Protein AF-A0AA88UFZ6-F1 (afdb_monomer_lite)

Sequence (230 aa):
MESGIYMSSFAAAIFIGALVTVGLLVITLIIALTVMLQSCQSKSAGVVEMQKFGDDYNFCKIYAMHAELNSLSADSVPAFCNDVAVRYIEKGLYMKDLNITVSMAEHYFGNVKPLDDGLDVVLMDVDDFSSDSCDNIALLLRLDSEMQLSTREYLSRRRIAIQEEGFRIASVIGSQMEALTGPSLGKRIFKLPNPIYYDVEYHNESTEYHNESTYILQKNTESKEYHHDI

Foldseek 3Di:
DDDDDDDDPVRVVVVVVVVVVVVVVVVVVVVVVVVVVVVVCVVCVVVVVVVVLVVLLVVQVVQLVVCQVVVHALVSGDQVCLVNLVCCVVVCVQVVQQVVLVVVVVVVVVPDDDDPPQQEKEKEWPLPDDPPPPPDKDKDFDDPVCVVDDLLVVLQVVLVVSVVVVHQHQAYEYQGVSNCDDPRHHDYYGHRHDSVSHVNPPPDDDDDDRGGMMIIDTDPPDPPDDDDDD

Organism: NCBI:txid112253

Radius of gyration: 33.84 Å; chains: 1; bounding box: 85×69×90 Å

pLDDT: mean 74.66, std 19.85, range [24.11, 96.69]

Secondary structure (DSSP, 8-state):
--------HHHHHHHHHHHHHHHHHHHHHHHHHHHHHHHHHHHHHHHHHHHHHHHHHHHHHHHHHHHHHTT--GGGS-TTHHHHHHHHHHTTHHHHHHHHHHHHHHHHHHHPPPPTTS-EEEEEE-TTS-GGG-TT-EEEEPPGGGTTS-HHHHHHHHHHHHHHTT-EEEEEEESSTTTTSSS--BSEEEE----TTS----SSS-------EEEEEE------------

InterPro domains:
  IPR005519 Acid phosphatase, class B-like [PF03767] (139-199)
  IPR023214 HAD superfamily [G3DSA:3.40.50.1000] (55-136)
  IPR023214 HAD superfamily [G3DSA:3.40.50.1000] (137-209)

Structure (mmCIF, N/CA/C/O backbone):
data_AF-A0AA88UFZ6-F1
#
_entry.id   AF-A0AA88UFZ6-F1
#
loop_
_atom_site.group_PDB
_atom_site.id
_atom_site.type_symbol
_atom_site.label_atom_id
_atom_site.label_alt_id
_atom_site.label_comp_id
_atom_site.label_asym_id
_atom_site.label_entity_id
_atom_site.label_seq_id
_atom_site.pdbx_PDB_ins_code
_atom_site.Cartn_x
_atom_site.Cartn_y
_atom_site.Cartn_z
_atom_site.occupancy
_atom_site.B_iso_or_equiv
_atom_site.auth_seq_id
_atom_site.auth_comp_id
_atom_site.auth_asym_id
_atom_site.auth_atom_id
_atom_site.pdbx_PDB_model_num
ATOM 1 N N . MET A 1 1 ? 57.668 29.394 -62.426 1.00 42.81 1 MET A N 1
ATOM 2 C CA . MET A 1 1 ? 58.227 28.030 -62.352 1.00 42.81 1 MET A CA 1
ATOM 3 C C . MET A 1 1 ? 57.262 27.222 -61.509 1.00 42.81 1 MET A C 1
ATOM 5 O O . MET A 1 1 ? 57.244 27.405 -60.302 1.00 42.81 1 MET A O 1
ATOM 9 N N . GLU A 1 2 ? 56.384 26.445 -62.137 1.00 54.97 2 GLU A N 1
ATOM 10 C CA . GLU A 1 2 ? 55.528 25.499 -61.416 1.00 54.97 2 GLU A CA 1
ATOM 11 C C . GLU A 1 2 ? 56.298 24.188 -61.273 1.00 54.97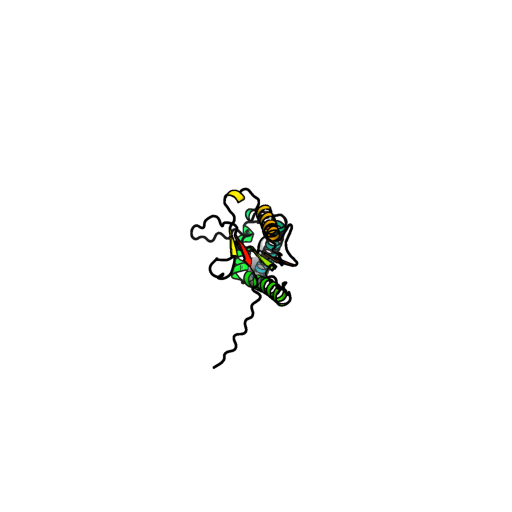 2 GLU A C 1
ATOM 13 O O . GLU A 1 2 ? 56.678 23.558 -62.261 1.00 54.97 2 GLU A O 1
ATOM 18 N N . SER A 1 3 ? 56.595 23.815 -60.033 1.00 58.59 3 SER A N 1
ATOM 19 C CA . SER A 1 3 ? 57.297 22.581 -59.697 1.00 58.59 3 SER A CA 1
ATOM 20 C C . SER A 1 3 ? 56.316 21.409 -59.777 1.00 58.59 3 SER A C 1
ATOM 22 O O . SER A 1 3 ? 55.650 21.083 -58.799 1.00 58.59 3 SER A O 1
ATOM 24 N N . GLY A 1 4 ? 56.188 20.797 -60.955 1.00 66.00 4 GLY A N 1
ATOM 25 C CA . GLY A 1 4 ? 55.403 19.576 -61.139 1.00 66.00 4 GLY A CA 1
ATOM 26 C C . GLY A 1 4 ? 56.175 18.339 -60.674 1.00 66.00 4 GLY A C 1
ATOM 27 O O . GLY A 1 4 ? 57.306 18.114 -61.105 1.00 66.00 4 GLY A O 1
ATOM 28 N N . ILE A 1 5 ? 55.571 17.523 -59.809 1.00 70.12 5 ILE A N 1
ATOM 29 C CA . ILE A 1 5 ? 56.113 16.211 -59.433 1.00 70.12 5 ILE A CA 1
ATOM 30 C C . ILE A 1 5 ? 55.742 15.223 -60.543 1.00 70.12 5 ILE A C 1
ATOM 32 O O . ILE A 1 5 ? 54.586 14.826 -60.671 1.00 70.12 5 ILE A O 1
ATOM 36 N N . TYR A 1 6 ? 56.719 14.822 -61.354 1.00 71.00 6 TYR A N 1
ATOM 37 C CA . TYR A 1 6 ? 56.534 13.789 -62.372 1.00 71.00 6 TYR A CA 1
ATOM 38 C C . TYR A 1 6 ? 56.741 12.413 -61.742 1.00 71.00 6 TYR A C 1
ATOM 40 O O . TYR A 1 6 ? 57.858 12.038 -61.389 1.00 71.00 6 TYR A O 1
ATOM 48 N N . MET A 1 7 ? 55.655 11.657 -61.590 1.00 76.94 7 MET A N 1
ATOM 49 C CA . MET A 1 7 ? 55.688 10.289 -61.081 1.00 76.94 7 MET A CA 1
ATOM 50 C C . MET A 1 7 ? 55.536 9.300 -62.240 1.00 76.94 7 MET A C 1
ATOM 52 O O . MET A 1 7 ? 54.690 9.479 -63.113 1.00 76.94 7 MET A O 1
ATOM 56 N N . SER A 1 8 ? 56.362 8.250 -62.261 1.00 84.38 8 SER A N 1
ATOM 57 C CA . SER A 1 8 ? 56.243 7.184 -63.262 1.00 84.38 8 SER A CA 1
ATOM 58 C C . SER A 1 8 ? 54.885 6.488 -63.143 1.00 84.38 8 SER A C 1
ATOM 60 O O . SER A 1 8 ? 54.401 6.247 -62.034 1.00 84.38 8 SER A O 1
ATOM 62 N N . SER A 1 9 ? 54.300 6.105 -64.281 1.00 86.56 9 SER A N 1
ATOM 63 C CA . SER A 1 9 ? 53.016 5.389 -64.347 1.00 86.56 9 SER A CA 1
ATOM 64 C C . SER A 1 9 ? 52.985 4.144 -63.454 1.00 86.56 9 SER A C 1
ATOM 66 O O . SER A 1 9 ? 51.938 3.802 -62.909 1.00 86.56 9 SER A O 1
ATOM 68 N N . PHE A 1 10 ? 54.129 3.479 -63.274 1.00 86.06 10 PHE A N 1
ATOM 69 C CA . PHE A 1 10 ? 54.248 2.307 -62.409 1.00 86.06 10 PHE A CA 1
ATOM 70 C C . PHE A 1 10 ? 54.130 2.663 -60.917 1.00 86.06 10 PHE A C 1
ATOM 72 O O . PHE A 1 10 ? 53.420 1.994 -60.170 1.00 86.06 10 PHE A O 1
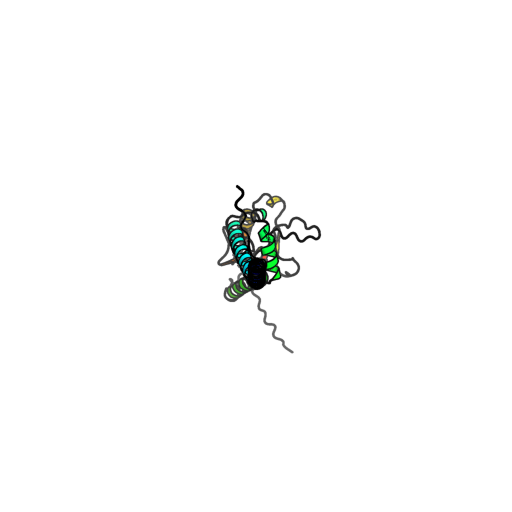ATOM 79 N N . ALA A 1 11 ? 54.765 3.757 -60.487 1.00 86.56 11 ALA A N 1
ATOM 80 C CA . ALA A 1 11 ? 54.700 4.227 -59.103 1.00 86.56 11 ALA A CA 1
ATOM 81 C C . ALA A 1 11 ? 53.293 4.733 -58.737 1.00 86.56 11 ALA A C 1
ATOM 83 O O . ALA A 1 11 ? 52.803 4.456 -57.642 1.00 86.56 11 ALA A O 1
ATOM 84 N N . ALA A 1 12 ? 52.608 5.396 -59.675 1.00 87.94 12 ALA A N 1
ATOM 85 C CA . ALA A 1 12 ? 51.216 5.807 -59.497 1.00 87.94 12 ALA A CA 1
ATOM 86 C C . ALA A 1 12 ? 50.274 4.602 -59.306 1.00 87.94 12 ALA A C 1
ATOM 88 O O . ALA A 1 12 ? 49.422 4.626 -58.418 1.00 87.94 12 ALA A O 1
ATOM 89 N N . ALA A 1 13 ? 50.460 3.524 -60.077 1.00 88.75 13 ALA A N 1
ATOM 90 C CA . ALA A 1 13 ? 49.654 2.309 -59.951 1.00 88.75 13 ALA A CA 1
ATOM 91 C C . ALA A 1 13 ? 49.832 1.619 -58.587 1.00 88.75 13 ALA A C 1
ATOM 93 O O . ALA A 1 13 ? 48.847 1.198 -57.980 1.00 88.75 13 ALA A O 1
ATOM 94 N N . ILE A 1 14 ? 51.067 1.554 -58.071 1.00 91.88 14 ILE A N 1
ATOM 95 C CA . ILE A 1 14 ? 51.352 0.992 -56.739 1.00 91.88 14 ILE A CA 1
ATOM 96 C C . ILE A 1 14 ? 50.672 1.817 -55.646 1.00 91.88 14 ILE A C 1
ATOM 98 O O . ILE A 1 14 ? 50.055 1.252 -54.746 1.00 91.88 14 ILE A O 1
ATOM 102 N N . PHE A 1 15 ? 50.755 3.146 -55.732 1.00 92.12 15 PHE A N 1
ATOM 103 C CA . PHE A 1 15 ? 50.157 4.030 -54.735 1.00 92.12 15 PHE A CA 1
ATOM 104 C C . PHE A 1 15 ? 48.628 3.903 -54.699 1.00 92.12 15 PHE A C 1
ATOM 106 O O . PHE A 1 15 ? 48.044 3.755 -53.627 1.00 92.12 15 PHE A O 1
ATOM 113 N N . ILE A 1 16 ? 47.979 3.878 -55.868 1.00 92.62 16 ILE A N 1
ATOM 114 C CA . ILE A 1 16 ? 46.526 3.679 -55.971 1.00 92.62 16 ILE A CA 1
ATOM 115 C C . ILE A 1 16 ? 46.134 2.293 -55.446 1.00 92.62 16 ILE A C 1
ATOM 117 O O . ILE A 1 16 ? 45.194 2.185 -54.661 1.00 92.62 16 ILE A O 1
ATOM 121 N N . GLY A 1 17 ? 46.875 1.244 -55.817 1.00 93.25 17 GLY A N 1
ATOM 122 C CA . GLY A 1 17 ? 46.641 -0.110 -55.313 1.00 93.25 17 GLY A CA 1
ATOM 123 C C . GLY A 1 17 ? 46.735 -0.183 -53.788 1.00 93.25 17 GLY A C 1
ATOM 124 O O . GLY A 1 17 ? 45.834 -0.711 -53.136 1.00 93.25 17 GLY A O 1
ATOM 125 N N . ALA A 1 18 ? 47.769 0.428 -53.205 1.00 94.50 18 ALA A N 1
ATOM 126 C CA . ALA A 1 18 ? 47.938 0.504 -51.758 1.00 94.50 18 ALA A CA 1
ATOM 127 C C . ALA A 1 18 ? 46.760 1.229 -51.085 1.00 94.50 18 ALA A C 1
ATOM 129 O O . ALA A 1 18 ? 46.175 0.693 -50.144 1.00 94.50 18 ALA A O 1
ATOM 130 N N . LEU A 1 19 ? 46.339 2.388 -51.602 1.00 94.50 19 LEU A N 1
ATOM 131 C CA . LEU A 1 19 ? 45.194 3.128 -51.058 1.00 94.50 19 LEU A CA 1
ATOM 132 C C . LEU A 1 19 ? 43.887 2.331 -51.121 1.00 94.50 19 LEU A C 1
ATOM 134 O O . LEU A 1 19 ? 43.133 2.332 -50.150 1.00 94.50 19 LEU A O 1
ATOM 138 N N . VAL A 1 20 ? 43.633 1.619 -52.223 1.00 96.44 20 VAL A N 1
ATOM 139 C CA . VAL A 1 20 ? 42.441 0.768 -52.358 1.00 96.44 20 VAL A CA 1
ATOM 140 C C . VAL A 1 20 ? 42.475 -0.367 -51.338 1.00 96.44 20 VAL A C 1
ATOM 142 O O . VAL A 1 20 ? 41.477 -0.605 -50.664 1.00 96.44 20 VAL A O 1
ATOM 145 N N . THR A 1 21 ? 43.618 -1.037 -51.163 1.00 95.25 21 THR A N 1
ATOM 146 C CA . THR A 1 21 ? 43.734 -2.131 -50.181 1.00 95.25 21 THR A CA 1
ATOM 147 C C . THR A 1 21 ? 43.559 -1.651 -48.742 1.00 95.25 21 THR A C 1
ATOM 149 O O . THR A 1 21 ? 42.823 -2.277 -47.980 1.00 95.25 21 THR A O 1
ATOM 152 N N . VAL A 1 22 ? 44.156 -0.512 -48.375 1.00 96.69 22 VAL A N 1
ATOM 153 C CA . VAL A 1 22 ? 43.969 0.103 -47.053 1.00 96.69 22 VAL A CA 1
ATOM 154 C C . VAL A 1 22 ? 42.516 0.533 -46.865 1.00 96.69 22 VAL A C 1
ATOM 156 O O . VAL A 1 22 ? 41.938 0.275 -45.812 1.00 96.69 22 VAL A O 1
ATOM 159 N N . GLY A 1 23 ? 41.895 1.120 -47.891 1.00 96.25 23 GLY A N 1
ATOM 160 C CA . GLY A 1 23 ? 40.483 1.496 -47.868 1.00 96.25 23 GLY A CA 1
ATOM 161 C C . GLY A 1 23 ? 39.567 0.297 -47.626 1.00 96.25 23 GLY A C 1
ATOM 162 O O . GLY A 1 23 ? 38.718 0.345 -46.739 1.00 96.25 23 GLY A O 1
ATOM 163 N N . LEU A 1 24 ? 39.783 -0.808 -48.345 1.00 96.06 24 LEU A N 1
ATOM 164 C CA . LEU A 1 24 ? 39.031 -2.050 -48.146 1.00 96.06 24 LEU A CA 1
ATOM 165 C C . LEU A 1 24 ? 39.231 -2.616 -46.733 1.00 96.06 24 LEU A C 1
ATOM 167 O O . LEU A 1 24 ? 38.254 -2.997 -46.090 1.00 96.06 24 LEU A O 1
ATOM 171 N N . LEU A 1 25 ? 40.463 -2.609 -46.215 1.00 96.62 25 LEU A N 1
ATOM 172 C CA . LEU A 1 25 ? 40.751 -3.049 -44.847 1.00 96.62 25 LEU A CA 1
ATOM 173 C C . LEU A 1 25 ? 40.018 -2.195 -43.805 1.00 96.62 25 LEU A C 1
ATOM 175 O O . LEU A 1 25 ? 39.356 -2.743 -42.926 1.00 96.62 25 LEU A O 1
ATOM 179 N N . VAL A 1 26 ? 40.060 -0.868 -43.926 1.00 96.12 26 VAL A N 1
ATOM 180 C CA . VAL A 1 26 ? 39.369 0.033 -42.990 1.00 96.12 26 VAL A CA 1
ATOM 181 C C . VAL A 1 26 ? 37.852 -0.150 -43.067 1.00 96.12 26 VAL A C 1
ATOM 183 O O . VAL A 1 26 ? 37.205 -0.248 -42.028 1.00 96.12 26 VAL A O 1
ATOM 186 N N . ILE A 1 27 ? 37.279 -0.274 -44.268 1.00 96.25 27 ILE A N 1
ATOM 187 C CA . ILE A 1 27 ? 35.836 -0.508 -44.439 1.00 96.25 27 ILE A CA 1
ATOM 188 C C . ILE A 1 27 ? 35.423 -1.832 -43.788 1.00 96.25 27 ILE A C 1
ATOM 190 O O . ILE A 1 27 ? 34.448 -1.861 -43.040 1.00 96.25 27 ILE A O 1
ATOM 194 N N . THR A 1 28 ? 36.173 -2.916 -44.010 1.00 95.50 28 THR A N 1
ATOM 195 C CA . THR A 1 28 ? 35.862 -4.219 -43.390 1.00 95.50 28 THR A CA 1
ATOM 196 C C . THR A 1 28 ? 35.940 -4.161 -41.865 1.00 95.50 28 THR A C 1
ATOM 198 O O . THR A 1 28 ? 35.081 -4.727 -41.189 1.00 95.50 28 THR A O 1
ATOM 201 N N . LEU A 1 29 ? 36.904 -3.417 -41.316 1.00 96.44 29 LEU A N 1
ATOM 202 C CA . LEU A 1 29 ? 37.046 -3.215 -39.877 1.00 96.44 29 LEU A CA 1
ATOM 203 C C . LEU A 1 29 ? 35.883 -2.396 -39.302 1.00 96.44 29 LEU A C 1
ATOM 205 O O . LEU A 1 29 ? 35.348 -2.757 -38.256 1.00 96.44 29 LEU A O 1
ATOM 209 N N . ILE A 1 30 ? 35.439 -1.347 -40.001 1.00 95.44 30 ILE A N 1
ATOM 210 C CA . ILE A 1 30 ? 34.264 -0.553 -39.607 1.00 95.44 30 ILE A CA 1
ATOM 211 C C . ILE A 1 30 ? 32.995 -1.416 -39.636 1.00 95.44 30 ILE A C 1
ATOM 213 O O . ILE A 1 30 ? 32.207 -1.378 -38.690 1.00 95.44 30 ILE A O 1
ATOM 217 N N . ILE A 1 31 ? 32.798 -2.237 -40.673 1.00 95.44 31 ILE A N 1
ATOM 218 C CA . ILE A 1 31 ? 31.640 -3.143 -40.758 1.00 95.44 31 ILE A CA 1
ATOM 219 C C . ILE A 1 31 ? 31.675 -4.165 -39.613 1.00 95.44 31 ILE A C 1
ATOM 221 O O . ILE A 1 31 ? 30.681 -4.345 -38.915 1.00 95.44 31 ILE A O 1
ATOM 225 N N . ALA A 1 32 ? 32.823 -4.794 -39.353 1.00 93.94 32 ALA A N 1
ATOM 226 C CA . ALA A 1 32 ? 32.953 -5.741 -38.247 1.00 93.94 32 ALA A CA 1
ATOM 227 C C . ALA A 1 32 ? 32.670 -5.079 -36.885 1.00 93.94 32 ALA A C 1
ATOM 229 O O . ALA A 1 32 ? 31.953 -5.644 -36.057 1.00 93.94 32 ALA A O 1
ATOM 230 N N . LEU A 1 33 ? 33.184 -3.863 -36.665 1.00 92.81 33 LEU A N 1
ATOM 231 C CA . LEU A 1 33 ? 32.976 -3.115 -35.427 1.00 92.81 33 LEU A CA 1
ATOM 232 C C . LEU A 1 33 ? 31.512 -2.700 -35.240 1.00 92.81 33 LEU A C 1
ATOM 234 O O . LEU A 1 33 ? 30.977 -2.841 -34.143 1.00 92.81 33 LEU A O 1
ATOM 238 N N . THR A 1 34 ? 30.848 -2.224 -36.295 1.00 91.12 34 THR A N 1
ATOM 239 C CA . THR A 1 34 ? 29.427 -1.834 -36.235 1.00 91.12 34 THR A CA 1
ATOM 240 C C . THR A 1 34 ? 28.526 -3.026 -35.923 1.00 91.12 34 THR A C 1
ATOM 242 O O . THR A 1 34 ? 27.664 -2.917 -35.055 1.00 91.12 34 THR A O 1
ATOM 245 N N . VAL A 1 35 ? 28.779 -4.191 -36.527 1.00 90.81 35 VAL A N 1
ATOM 246 C CA . VAL A 1 35 ? 28.033 -5.427 -36.231 1.00 90.81 35 VAL A CA 1
ATOM 247 C C . VAL A 1 35 ? 28.270 -5.899 -34.791 1.00 90.81 35 VAL A C 1
ATOM 249 O O . VAL A 1 35 ? 27.320 -6.271 -34.099 1.00 90.81 35 VAL A O 1
ATOM 252 N N . MET A 1 36 ? 29.516 -5.848 -34.304 1.00 88.94 36 MET A N 1
ATOM 253 C CA . MET A 1 36 ? 29.847 -6.172 -32.907 1.00 88.94 36 MET A CA 1
ATOM 254 C C . MET A 1 36 ? 29.141 -5.226 -31.925 1.00 88.94 36 MET A C 1
ATOM 256 O O . MET A 1 36 ? 28.547 -5.684 -30.948 1.00 88.94 36 MET A O 1
ATOM 260 N N . LEU A 1 37 ? 29.156 -3.917 -32.200 1.00 86.12 37 LEU A N 1
ATOM 261 C CA . LEU A 1 37 ? 28.491 -2.907 -31.373 1.00 86.12 37 LEU A CA 1
ATOM 262 C C . LEU A 1 37 ? 26.971 -3.089 -31.362 1.00 86.12 37 LEU A C 1
ATOM 264 O O . LEU A 1 37 ? 26.370 -3.068 -30.290 1.00 86.12 37 LEU A O 1
ATOM 268 N N . GLN A 1 38 ? 26.356 -3.342 -32.518 1.00 84.75 38 GLN A N 1
ATOM 269 C CA . GLN A 1 38 ? 24.916 -3.579 -32.622 1.00 84.75 38 GLN A CA 1
ATOM 270 C C . GLN A 1 38 ? 24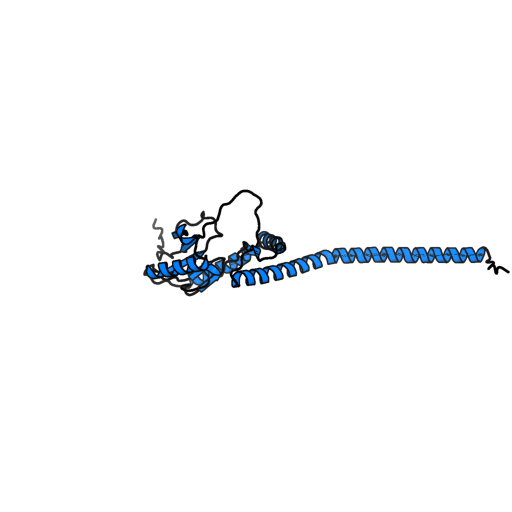.491 -4.851 -31.870 1.00 84.75 38 GLN A C 1
ATOM 272 O O . GLN A 1 38 ? 23.476 -4.855 -31.172 1.00 84.75 38 GLN A O 1
ATOM 277 N N . SER A 1 39 ? 25.296 -5.918 -31.942 1.00 82.12 39 SER A N 1
ATOM 278 C CA . SER A 1 39 ? 25.064 -7.155 -31.186 1.00 82.12 39 SER A CA 1
ATOM 279 C C . SER A 1 39 ? 25.145 -6.922 -29.673 1.00 82.12 39 SER A C 1
ATOM 281 O O . SER A 1 39 ? 24.249 -7.339 -28.937 1.00 82.12 39 SER A O 1
ATOM 283 N N . CYS A 1 40 ? 26.154 -6.181 -29.203 1.00 75.31 40 CYS A N 1
ATOM 284 C CA . CYS A 1 40 ? 26.267 -5.798 -27.794 1.00 75.31 40 CYS A CA 1
ATOM 285 C C . CYS A 1 40 ? 25.092 -4.927 -27.330 1.00 75.31 40 CYS A C 1
ATOM 287 O O . CYS A 1 40 ? 24.509 -5.217 -26.287 1.00 75.31 40 CYS A O 1
ATOM 289 N N . GLN A 1 41 ? 24.709 -3.917 -28.116 1.00 74.38 41 GLN A N 1
ATOM 290 C CA . GLN A 1 41 ? 23.595 -3.021 -27.795 1.00 74.38 41 GLN A CA 1
ATOM 291 C C . GLN A 1 41 ? 22.260 -3.774 -27.715 1.00 74.38 41 GLN A C 1
ATOM 293 O O . GLN A 1 41 ? 21.476 -3.538 -26.801 1.00 74.38 41 GLN A O 1
ATOM 298 N N . SER A 1 42 ? 22.014 -4.728 -28.621 1.00 73.38 42 SER A N 1
ATOM 299 C CA . SER A 1 42 ? 20.790 -5.544 -28.593 1.00 73.38 42 SER A CA 1
ATOM 300 C C . SER A 1 42 ? 20.695 -6.443 -27.353 1.00 73.38 42 SER A C 1
ATOM 302 O O . SER A 1 42 ? 19.610 -6.635 -26.811 1.00 73.38 42 SER A O 1
ATOM 304 N N . LYS A 1 43 ? 21.832 -6.957 -26.862 1.00 74.00 43 LYS A N 1
ATOM 305 C CA . LYS A 1 43 ? 21.884 -7.800 -25.658 1.00 74.00 43 LYS A CA 1
ATOM 306 C C . LYS A 1 43 ? 21.750 -6.995 -24.367 1.00 74.00 43 LYS A C 1
ATOM 308 O O . LYS A 1 43 ? 21.196 -7.507 -23.400 1.00 74.00 43 LYS A O 1
ATOM 313 N N . SER A 1 44 ? 22.254 -5.761 -24.336 1.00 70.12 44 SER A N 1
ATOM 314 C CA . SER A 1 44 ? 22.182 -4.904 -23.148 1.00 70.12 44 SER A CA 1
ATOM 315 C C . SER A 1 44 ? 20.886 -4.100 -23.049 1.00 70.12 44 SER A C 1
ATOM 317 O O . SER A 1 44 ? 20.522 -3.720 -21.938 1.00 70.12 44 SER A O 1
ATOM 319 N N . ALA A 1 45 ? 20.161 -3.885 -24.155 1.00 69.56 45 ALA A N 1
ATOM 320 C CA . ALA A 1 45 ? 18.904 -3.132 -24.166 1.00 69.56 45 ALA A CA 1
ATOM 321 C C . ALA A 1 45 ? 17.893 -3.653 -23.127 1.00 69.56 45 ALA A C 1
ATOM 323 O O . ALA A 1 45 ? 17.386 -2.873 -22.327 1.00 69.56 45 ALA A O 1
ATOM 324 N N . GLY A 1 46 ? 17.693 -4.974 -23.050 1.00 69.75 46 GLY A N 1
ATOM 325 C CA . GLY A 1 46 ? 16.781 -5.572 -22.068 1.00 69.75 46 GLY A CA 1
ATOM 326 C C . GLY A 1 46 ? 17.230 -5.398 -20.611 1.00 69.75 46 GLY A C 1
ATOM 327 O O . GLY A 1 46 ? 16.399 -5.227 -19.726 1.00 69.75 46 GLY A O 1
ATOM 328 N N . VAL A 1 47 ? 18.540 -5.386 -20.340 1.00 72.25 47 VAL A N 1
ATOM 329 C CA . VAL A 1 47 ? 19.074 -5.149 -18.984 1.00 72.25 47 VAL A CA 1
ATOM 330 C C . VAL A 1 47 ? 18.858 -3.694 -18.564 1.00 72.25 47 VAL A C 1
ATOM 332 O O . VAL A 1 47 ? 18.473 -3.436 -17.426 1.00 72.25 47 VAL A O 1
ATOM 335 N N . VAL A 1 48 ? 19.050 -2.749 -19.489 1.00 70.19 48 VAL A N 1
ATOM 336 C CA . VAL A 1 48 ? 18.830 -1.316 -19.244 1.00 70.19 48 VAL A CA 1
ATOM 337 C C . VAL A 1 48 ? 17.346 -1.015 -19.017 1.00 70.19 48 VAL A C 1
ATOM 339 O O . VAL A 1 48 ? 17.019 -0.250 -18.114 1.00 70.19 48 VAL A O 1
ATOM 342 N N . GLU A 1 49 ? 16.439 -1.643 -19.769 1.00 72.00 49 GLU A N 1
ATOM 343 C CA . GLU A 1 49 ? 14.992 -1.494 -19.553 1.00 72.00 49 GLU A CA 1
ATOM 344 C C . GLU A 1 49 ? 14.530 -2.080 -18.214 1.00 72.00 49 GLU A C 1
ATOM 346 O O . GLU A 1 49 ? 13.734 -1.454 -17.513 1.00 72.00 49 GLU A O 1
ATOM 351 N N . MET A 1 50 ? 15.056 -3.246 -17.820 1.00 66.81 50 MET A N 1
ATOM 352 C CA . MET A 1 50 ? 14.767 -3.839 -16.508 1.00 66.81 50 MET A CA 1
ATOM 353 C C . MET A 1 50 ? 15.277 -2.961 -15.364 1.00 66.81 50 MET A C 1
ATOM 355 O O . MET A 1 50 ? 14.583 -2.796 -14.362 1.00 66.81 50 MET A O 1
ATOM 359 N N . GLN A 1 51 ? 16.466 -2.372 -15.517 1.00 74.38 51 GLN A N 1
ATOM 360 C CA . GLN A 1 51 ? 17.016 -1.450 -14.528 1.00 74.38 51 GLN A CA 1
ATOM 361 C C . GLN A 1 51 ? 16.179 -0.172 -14.433 1.00 74.38 51 GLN A C 1
ATOM 363 O O . GLN A 1 51 ? 15.799 0.214 -13.333 1.00 74.38 51 GLN A O 1
ATOM 368 N N . LYS A 1 52 ? 15.804 0.415 -15.576 1.00 78.88 52 LYS A N 1
ATOM 369 C CA . LYS A 1 52 ? 14.922 1.584 -15.623 1.00 78.88 52 LYS A CA 1
ATOM 370 C C . LYS A 1 52 ? 13.583 1.310 -14.938 1.00 78.88 52 LYS A C 1
ATOM 372 O O . LYS A 1 52 ? 13.139 2.121 -14.139 1.00 78.88 52 LYS A O 1
ATOM 377 N N . PHE A 1 53 ? 12.969 0.151 -15.190 1.00 77.69 53 PHE A N 1
ATOM 378 C CA . PHE A 1 53 ? 11.745 -0.226 -14.485 1.00 77.69 53 PHE A CA 1
ATOM 379 C C . PHE A 1 53 ? 11.961 -0.376 -12.979 1.00 77.69 53 PHE A C 1
ATOM 381 O O . PHE A 1 53 ? 11.118 0.065 -12.207 1.00 77.69 53 PHE A O 1
ATOM 388 N N . GLY A 1 54 ? 13.069 -0.989 -12.556 1.00 80.62 54 GLY A N 1
ATOM 389 C CA . GLY A 1 54 ? 13.411 -1.093 -11.140 1.00 80.62 54 GLY A CA 1
ATOM 390 C C . GLY A 1 54 ? 13.543 0.280 -10.478 1.00 80.62 54 GLY A C 1
ATOM 391 O O . GLY A 1 54 ? 13.007 0.488 -9.390 1.00 80.62 54 GLY A O 1
ATOM 392 N N . ASP A 1 55 ? 14.206 1.220 -11.148 1.00 86.00 55 ASP A N 1
ATOM 393 C CA . ASP A 1 55 ? 14.389 2.590 -10.667 1.00 86.00 55 ASP A CA 1
ATOM 394 C C . ASP A 1 55 ? 13.050 3.348 -10.602 1.00 86.00 55 ASP A C 1
ATOM 396 O O . ASP A 1 55 ? 12.720 3.905 -9.552 1.00 86.00 55 ASP A O 1
ATOM 400 N N . ASP A 1 56 ? 12.239 3.285 -11.665 1.00 87.75 56 ASP A N 1
ATOM 401 C CA . ASP A 1 56 ? 10.903 3.896 -11.722 1.00 87.75 56 ASP A CA 1
ATOM 402 C C . ASP A 1 56 ? 9.973 3.296 -10.650 1.00 87.75 56 ASP A C 1
ATOM 404 O O . ASP A 1 56 ? 9.290 4.025 -9.930 1.00 87.75 56 ASP A O 1
ATOM 408 N N . TYR A 1 57 ? 9.995 1.970 -10.471 1.00 86.88 57 TYR A N 1
ATOM 409 C CA . TYR A 1 57 ? 9.218 1.273 -9.445 1.00 86.88 57 TYR A CA 1
ATOM 410 C C . TYR A 1 57 ? 9.595 1.718 -8.032 1.00 86.88 57 TYR A C 1
ATOM 412 O O . TYR A 1 57 ? 8.722 2.052 -7.229 1.00 86.88 57 TYR A O 1
ATOM 420 N N . ASN A 1 58 ? 10.892 1.760 -7.722 1.00 89.25 58 ASN A N 1
ATOM 421 C CA . ASN A 1 58 ? 11.365 2.192 -6.409 1.00 89.25 58 ASN A CA 1
ATOM 422 C C . ASN A 1 58 ? 11.022 3.660 -6.142 1.00 89.25 58 ASN A C 1
ATOM 424 O O . ASN A 1 58 ? 10.575 3.991 -5.042 1.00 89.25 58 ASN A O 1
ATOM 428 N N . PHE A 1 59 ? 11.189 4.525 -7.146 1.00 90.00 59 PHE A N 1
ATOM 429 C CA . PHE A 1 59 ? 10.818 5.932 -7.050 1.00 90.00 59 PHE A CA 1
ATOM 430 C C . PHE A 1 59 ? 9.323 6.090 -6.748 1.00 90.00 59 PHE A C 1
ATOM 432 O O . PHE A 1 59 ? 8.961 6.707 -5.745 1.00 90.00 59 PHE A O 1
ATOM 439 N N . CYS A 1 60 ? 8.461 5.481 -7.566 1.00 88.75 60 CYS A N 1
ATOM 440 C CA . CYS A 1 60 ? 7.011 5.587 -7.427 1.00 88.75 60 CYS A CA 1
ATOM 441 C C . CYS A 1 60 ? 6.514 5.001 -6.104 1.00 88.75 60 CYS A C 1
ATOM 443 O O . CYS A 1 60 ? 5.625 5.574 -5.478 1.00 88.75 60 CYS A O 1
ATOM 445 N N . LYS A 1 61 ? 7.121 3.905 -5.635 1.00 86.69 61 LYS A N 1
ATOM 446 C CA . LYS A 1 61 ? 6.790 3.289 -4.346 1.00 86.69 61 LYS A CA 1
ATOM 447 C C . LYS A 1 61 ? 7.139 4.192 -3.161 1.00 86.69 61 LYS A C 1
ATOM 449 O O . LYS A 1 61 ? 6.330 4.349 -2.250 1.00 86.69 61 LYS A O 1
ATOM 454 N N . ILE A 1 62 ? 8.334 4.788 -3.157 1.00 88.12 62 ILE A N 1
ATOM 455 C CA . ILE A 1 62 ? 8.757 5.704 -2.084 1.00 88.12 62 ILE A CA 1
ATOM 456 C C . ILE A 1 62 ? 7.908 6.978 -2.101 1.00 88.12 62 ILE A C 1
ATOM 458 O O . ILE A 1 62 ? 7.552 7.484 -1.035 1.00 88.12 62 ILE A O 1
ATOM 462 N N . TYR A 1 63 ? 7.581 7.486 -3.291 1.00 88.62 63 TYR A N 1
ATOM 463 C CA . TYR A 1 63 ? 6.747 8.672 -3.445 1.00 88.62 63 TYR A CA 1
ATOM 464 C C . TYR A 1 63 ? 5.325 8.425 -2.930 1.00 88.62 63 TYR A C 1
ATOM 466 O O . TYR A 1 63 ? 4.855 9.184 -2.088 1.00 88.62 63 TYR A O 1
ATOM 474 N N . ALA A 1 64 ? 4.679 7.334 -3.360 1.00 84.31 64 ALA A N 1
ATOM 475 C CA . ALA A 1 64 ? 3.344 6.958 -2.894 1.00 84.31 64 ALA A CA 1
ATOM 476 C C . ALA A 1 64 ? 3.303 6.802 -1.365 1.00 84.31 64 ALA A C 1
ATOM 478 O O . ALA A 1 64 ? 2.404 7.316 -0.711 1.00 84.31 64 ALA A O 1
ATOM 479 N N . MET A 1 65 ? 4.337 6.198 -0.766 1.00 85.44 65 MET A N 1
ATOM 480 C CA . MET A 1 65 ? 4.448 6.108 0.693 1.00 85.44 65 MET A CA 1
ATOM 481 C C . MET A 1 65 ? 4.533 7.488 1.370 1.00 85.44 65 MET A C 1
ATOM 483 O O . MET A 1 65 ? 3.912 7.699 2.409 1.00 85.44 65 MET A O 1
ATOM 487 N N . HIS A 1 66 ? 5.291 8.438 0.811 1.00 87.12 66 HIS A N 1
ATOM 488 C CA . HIS A 1 66 ? 5.339 9.803 1.349 1.00 87.12 66 HIS A CA 1
ATOM 489 C C . HIS A 1 66 ? 3.999 10.515 1.208 1.00 87.12 66 HIS A C 1
ATOM 491 O O . HIS A 1 66 ? 3.602 11.229 2.127 1.00 87.12 66 HIS A O 1
ATOM 497 N N . ALA A 1 67 ? 3.317 10.322 0.082 1.00 84.56 67 ALA A N 1
ATOM 498 C CA . ALA A 1 67 ? 2.007 10.894 -0.154 1.00 84.56 67 ALA A CA 1
ATOM 499 C C . ALA A 1 67 ? 0.984 10.362 0.866 1.00 84.56 67 ALA A C 1
ATOM 501 O O . ALA A 1 67 ? 0.360 11.169 1.556 1.00 84.56 67 ALA A O 1
ATOM 502 N N . GLU A 1 68 ? 0.929 9.039 1.082 1.00 81.69 68 GLU A N 1
ATOM 503 C CA . GLU A 1 68 ? 0.062 8.406 2.090 1.00 81.69 68 GLU A CA 1
ATOM 504 C C . GLU A 1 68 ? 0.330 8.941 3.505 1.00 81.69 68 GLU A C 1
ATOM 506 O O . GLU A 1 68 ? -0.594 9.298 4.231 1.00 81.69 68 GLU A O 1
ATOM 511 N N . LEU A 1 69 ? 1.600 9.034 3.914 1.00 85.19 69 LEU A N 1
ATOM 512 C CA . LEU A 1 69 ? 1.961 9.503 5.259 1.00 85.19 69 LEU A CA 1
ATOM 513 C C . LEU A 1 69 ? 1.609 10.975 5.512 1.00 85.19 69 LEU A C 1
ATOM 515 O O . LEU A 1 69 ? 1.502 11.384 6.669 1.00 85.19 69 LEU A O 1
ATOM 519 N N . ASN A 1 70 ? 1.469 11.767 4.449 1.00 85.06 70 ASN A N 1
ATOM 520 C CA . ASN A 1 70 ? 1.146 13.189 4.522 1.00 85.06 70 ASN A CA 1
ATOM 521 C C . ASN A 1 70 ? -0.290 13.491 4.073 1.00 85.06 70 ASN A C 1
ATOM 523 O O . ASN A 1 70 ? -0.623 14.666 3.919 1.00 85.06 70 ASN A O 1
ATOM 527 N N . SER A 1 71 ? -1.127 12.462 3.883 1.00 78.56 71 SER A N 1
ATOM 528 C CA . SER A 1 71 ? -2.514 12.607 3.426 1.00 78.56 71 SER A CA 1
ATOM 529 C C . SER A 1 71 ? -2.635 13.474 2.168 1.00 78.56 71 SER A C 1
ATOM 531 O O . SER A 1 71 ? -3.483 14.365 2.084 1.00 78.56 71 SER A O 1
ATOM 533 N N . LEU A 1 72 ? -1.723 13.274 1.212 1.00 81.25 72 LEU A N 1
ATOM 534 C CA . LEU A 1 72 ? -1.790 13.937 -0.089 1.00 81.25 72 LEU A CA 1
ATOM 535 C C . LEU A 1 72 ? -2.813 13.222 -0.989 1.00 81.25 72 LEU A C 1
ATOM 537 O O . LEU A 1 72 ? -3.198 12.088 -0.726 1.00 81.25 72 LEU A O 1
ATOM 541 N N . SER A 1 73 ? -3.285 13.883 -2.045 1.00 72.38 73 SER A N 1
ATOM 542 C CA . SER A 1 73 ? -4.160 13.240 -3.036 1.00 72.38 73 SER A CA 1
ATOM 543 C C . SER A 1 73 ? -3.356 12.394 -4.028 1.00 72.38 73 SER A C 1
ATOM 545 O O . SER A 1 73 ? -2.153 12.618 -4.208 1.00 72.38 73 SER A O 1
ATOM 547 N N . ALA A 1 74 ? -4.020 11.464 -4.723 1.00 68.06 74 ALA A N 1
ATOM 548 C CA . ALA A 1 74 ? -3.419 10.688 -5.812 1.00 68.06 74 ALA A CA 1
ATOM 549 C C . ALA A 1 74 ? -2.823 11.587 -6.918 1.00 68.06 74 ALA A C 1
ATOM 551 O O . ALA A 1 74 ? -1.752 11.284 -7.438 1.00 68.06 74 ALA A O 1
ATOM 552 N N . ASP A 1 75 ? -3.417 12.762 -7.166 1.00 70.69 75 ASP A N 1
ATOM 553 C CA . ASP A 1 75 ? -2.916 13.778 -8.112 1.00 70.69 75 ASP A CA 1
ATOM 554 C C . ASP A 1 75 ? -1.509 14.300 -7.784 1.00 70.69 75 ASP A C 1
ATOM 556 O O . ASP A 1 75 ? -0.844 14.907 -8.626 1.00 70.69 75 ASP A O 1
ATOM 560 N N . SER A 1 76 ? -1.051 14.114 -6.541 1.00 78.75 76 SER A N 1
ATOM 561 C CA . SER A 1 76 ? 0.306 14.490 -6.147 1.00 78.75 76 SER A CA 1
ATOM 562 C C . SER A 1 76 ? 1.365 13.561 -6.746 1.00 78.75 76 SER A C 1
ATOM 564 O O . SER A 1 76 ? 2.522 13.962 -6.876 1.00 78.75 76 SER A O 1
ATOM 566 N N . VAL A 1 77 ? 0.993 12.337 -7.136 1.00 80.75 77 VAL A N 1
ATOM 567 C CA . VAL A 1 77 ? 1.924 11.353 -7.687 1.00 80.75 77 VAL A CA 1
ATOM 568 C C . VAL A 1 77 ? 2.204 11.643 -9.163 1.00 80.75 77 VAL A C 1
ATOM 570 O O . VAL A 1 77 ? 1.284 11.893 -9.939 1.00 80.75 77 VAL A O 1
ATOM 573 N N . PRO A 1 78 ? 3.475 11.596 -9.606 1.00 86.56 78 PRO A N 1
ATOM 574 C CA . PRO A 1 78 ? 3.803 11.809 -11.010 1.00 86.56 78 PRO A CA 1
ATOM 575 C C . PRO A 1 78 ? 3.083 10.831 -11.946 1.00 86.56 78 PRO A C 1
ATOM 577 O O . PRO A 1 78 ? 3.139 9.620 -11.746 1.00 86.56 78 PRO A O 1
ATOM 580 N N . ALA A 1 79 ? 2.514 11.348 -13.039 1.00 85.12 79 ALA A N 1
ATOM 581 C CA . ALA A 1 79 ? 1.679 10.570 -13.963 1.00 85.12 79 ALA A CA 1
ATOM 582 C C . ALA A 1 79 ? 2.372 9.330 -14.566 1.00 85.12 79 ALA A C 1
ATOM 584 O O . ALA A 1 79 ? 1.721 8.341 -14.888 1.00 85.12 79 ALA A O 1
ATOM 585 N N . PHE A 1 80 ? 3.706 9.338 -14.701 1.00 84.06 80 PHE A N 1
ATOM 586 C CA . PHE A 1 80 ? 4.445 8.171 -15.203 1.00 84.06 80 PHE A CA 1
ATOM 587 C C . PHE A 1 80 ? 4.352 6.955 -14.270 1.00 84.06 80 PHE A C 1
ATOM 589 O O . PHE A 1 80 ? 4.561 5.824 -14.707 1.00 84.06 80 PHE A O 1
ATOM 596 N N . CYS A 1 81 ? 4.022 7.171 -12.997 1.00 87.56 81 CYS A N 1
ATOM 597 C CA . CYS A 1 81 ? 3.819 6.090 -12.056 1.00 87.56 81 CYS A CA 1
ATOM 598 C C . CYS A 1 81 ? 2.528 5.301 -12.313 1.00 87.56 81 CYS A C 1
ATOM 600 O O . CYS A 1 81 ? 2.426 4.175 -11.832 1.00 87.56 81 CYS A O 1
ATOM 602 N N . ASN A 1 82 ? 1.599 5.813 -13.129 1.00 84.06 82 ASN A N 1
ATOM 603 C CA . ASN A 1 82 ? 0.405 5.064 -13.526 1.00 84.06 82 ASN A CA 1
ATOM 604 C C . ASN A 1 82 ? 0.777 3.773 -14.269 1.00 84.06 82 ASN A C 1
ATOM 606 O O . ASN A 1 82 ? 0.248 2.705 -13.978 1.00 84.06 82 ASN A O 1
ATOM 610 N N . ASP A 1 83 ? 1.771 3.825 -15.156 1.00 83.50 83 ASP A N 1
ATOM 611 C CA . ASP A 1 83 ? 2.259 2.632 -15.859 1.00 83.50 83 ASP A CA 1
ATOM 612 C C . ASP A 1 83 ? 2.976 1.645 -14.914 1.00 83.50 83 ASP A C 1
ATOM 614 O O . ASP A 1 83 ? 2.877 0.423 -15.059 1.00 83.50 83 ASP A O 1
ATOM 618 N N . VAL A 1 84 ? 3.668 2.162 -13.895 1.00 85.00 84 VAL A N 1
ATOM 619 C CA . VAL A 1 84 ? 4.274 1.335 -12.839 1.00 85.00 84 VAL A CA 1
ATOM 620 C C . VAL A 1 84 ? 3.191 0.609 -12.035 1.00 85.00 84 VAL A C 1
ATOM 622 O O . VAL A 1 84 ? 3.354 -0.571 -11.718 1.00 85.00 84 VAL A O 1
ATOM 625 N N . ALA A 1 85 ? 2.081 1.284 -11.746 1.00 83.31 85 ALA A N 1
ATOM 626 C CA . ALA A 1 85 ? 0.934 0.744 -11.026 1.00 83.31 85 ALA A CA 1
ATOM 627 C C . ALA A 1 85 ? 0.223 -0.370 -11.781 1.00 83.31 85 ALA A C 1
ATOM 629 O O . ALA A 1 85 ? 0.009 -1.453 -11.237 1.00 83.31 85 ALA A O 1
ATOM 630 N N . VAL A 1 86 ? -0.082 -0.125 -13.059 1.00 84.19 86 VAL A N 1
ATOM 631 C CA . VAL A 1 86 ? -0.691 -1.124 -13.941 1.00 84.19 86 VAL A CA 1
ATOM 632 C C . VAL A 1 86 ? 0.181 -2.372 -13.957 1.00 84.19 86 VAL A C 1
ATOM 634 O O . VAL A 1 86 ? -0.302 -3.468 -13.681 1.00 84.19 86 VAL A O 1
ATOM 637 N N . ARG A 1 87 ? 1.500 -2.219 -14.131 1.00 83.69 87 ARG A N 1
ATOM 638 C CA . ARG A 1 87 ? 2.432 -3.354 -14.081 1.00 83.69 87 ARG A CA 1
ATOM 639 C C . ARG A 1 87 ? 2.493 -4.028 -12.709 1.00 83.69 87 ARG A C 1
ATOM 641 O O . ARG A 1 87 ? 2.620 -5.250 -12.653 1.00 83.69 87 ARG A O 1
ATOM 648 N N . TYR A 1 88 ? 2.403 -3.281 -11.610 1.00 83.94 88 TYR A N 1
ATOM 649 C CA . TYR A 1 88 ? 2.341 -3.839 -10.253 1.00 83.94 88 TYR A CA 1
ATOM 650 C C . TYR A 1 88 ? 1.115 -4.752 -10.062 1.00 83.94 88 TYR A C 1
ATOM 652 O O . TYR A 1 88 ? 1.228 -5.829 -9.464 1.00 83.94 88 TYR A O 1
ATOM 660 N N . ILE A 1 89 ? -0.025 -4.378 -10.644 1.00 84.88 89 ILE A N 1
ATOM 661 C CA . ILE A 1 89 ? -1.255 -5.179 -10.636 1.00 84.88 89 ILE A CA 1
ATOM 662 C C . ILE A 1 89 ? -1.141 -6.362 -11.609 1.00 84.88 89 ILE A C 1
ATOM 664 O O . ILE A 1 89 ? -1.261 -7.514 -11.192 1.00 84.88 89 ILE A O 1
ATOM 668 N N . GLU A 1 90 ? -0.834 -6.108 -12.884 1.00 85.44 90 GLU A N 1
ATOM 669 C CA . GLU A 1 90 ? -0.787 -7.119 -13.954 1.00 85.44 90 GLU A CA 1
ATOM 670 C C . GLU A 1 90 ? 0.249 -8.221 -13.703 1.00 85.44 90 GLU A C 1
ATOM 672 O O . GLU A 1 90 ? 0.040 -9.381 -14.061 1.00 85.44 90 GLU A O 1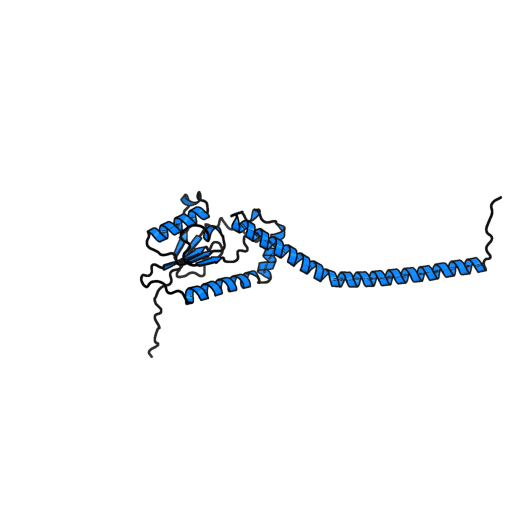
ATOM 677 N N . LYS A 1 91 ? 1.383 -7.887 -13.073 1.00 84.62 91 LYS A N 1
ATOM 678 C CA . LYS A 1 91 ? 2.411 -8.875 -12.702 1.00 84.62 91 LYS A CA 1
ATOM 679 C C . LYS A 1 91 ? 2.047 -9.680 -11.451 1.00 84.62 91 LYS A C 1
ATOM 681 O O . LYS A 1 91 ? 2.839 -10.526 -11.037 1.00 84.62 91 LYS A O 1
ATOM 686 N N . GLY A 1 92 ? 0.888 -9.424 -10.839 1.00 84.00 92 GLY A N 1
ATOM 687 C CA . GLY A 1 92 ? 0.408 -10.116 -9.643 1.00 84.00 92 GLY A CA 1
ATOM 688 C C . GLY A 1 92 ? 1.147 -9.735 -8.358 1.00 84.00 92 GLY A C 1
ATOM 689 O O . GLY A 1 92 ? 0.980 -10.407 -7.339 1.00 84.00 92 GLY A O 1
ATOM 690 N N . LEU A 1 93 ? 1.965 -8.676 -8.380 1.00 87.12 93 LEU A N 1
ATOM 691 C CA . LEU A 1 93 ? 2.672 -8.199 -7.189 1.00 87.12 93 LEU A CA 1
ATOM 692 C C . LEU A 1 93 ? 1.685 -7.637 -6.161 1.00 87.12 93 LEU A C 1
ATOM 694 O O . LEU A 1 93 ? 1.826 -7.938 -4.980 1.00 87.12 93 LEU A O 1
ATOM 698 N N . TYR A 1 94 ? 0.642 -6.938 -6.619 1.00 86.31 94 TYR A N 1
ATOM 699 C CA . TYR A 1 94 ? -0.469 -6.505 -5.769 1.00 86.31 94 TYR A CA 1
ATOM 700 C C . TYR A 1 94 ? -1.094 -7.670 -4.988 1.00 86.31 94 TYR A C 1
ATOM 702 O O . TYR A 1 94 ? -1.129 -7.648 -3.761 1.00 86.31 94 TYR A O 1
ATOM 710 N N . MET A 1 95 ? -1.513 -8.733 -5.686 1.00 87.25 95 MET A N 1
ATOM 711 C CA . MET A 1 95 ? -2.131 -9.903 -5.047 1.00 87.25 95 MET A CA 1
ATOM 712 C C . MET A 1 95 ? -1.180 -10.618 -4.087 1.00 87.25 95 MET A C 1
ATOM 714 O O . MET A 1 95 ? -1.606 -11.140 -3.058 1.00 87.25 95 MET A O 1
ATOM 718 N N . LYS A 1 96 ? 0.118 -10.640 -4.399 1.00 91.25 96 LYS A N 1
ATOM 719 C CA . LYS A 1 96 ? 1.132 -11.200 -3.506 1.00 91.25 96 LYS A CA 1
ATOM 720 C C . LYS A 1 96 ? 1.240 -10.396 -2.209 1.00 91.25 96 LYS A C 1
ATOM 722 O O . LYS A 1 96 ? 1.227 -10.997 -1.136 1.00 91.25 96 LYS A O 1
ATOM 727 N N . ASP A 1 97 ? 1.347 -9.075 -2.307 1.00 90.38 97 ASP A N 1
ATOM 728 C CA . ASP A 1 97 ? 1.449 -8.194 -1.142 1.00 90.38 97 ASP A CA 1
ATOM 729 C C . ASP A 1 97 ? 0.157 -8.236 -0.310 1.00 90.38 97 ASP A C 1
ATOM 731 O O . ASP A 1 97 ? 0.213 -8.332 0.917 1.00 90.38 97 ASP A O 1
ATOM 735 N N . LEU A 1 98 ? -1.002 -8.277 -0.975 1.00 88.00 98 LEU A N 1
ATOM 736 C CA . LEU A 1 98 ? -2.306 -8.423 -0.333 1.00 88.00 98 LEU A CA 1
ATOM 737 C C . LEU A 1 98 ? -2.401 -9.739 0.447 1.00 88.00 98 LEU A C 1
ATOM 739 O O . LEU A 1 98 ? -2.721 -9.717 1.634 1.00 88.00 98 LEU A O 1
ATOM 743 N N . ASN A 1 99 ? -2.054 -10.871 -0.174 1.00 90.94 99 ASN A N 1
ATOM 744 C CA . ASN A 1 99 ? -2.076 -12.180 0.485 1.00 90.94 99 ASN A CA 1
ATOM 745 C C . ASN A 1 99 ? -1.154 -12.235 1.709 1.00 90.94 99 ASN A C 1
ATOM 747 O O . ASN A 1 99 ? -1.496 -12.873 2.705 1.00 90.94 99 ASN A O 1
ATOM 751 N N . ILE A 1 100 ? 0.003 -11.566 1.661 1.00 94.06 100 ILE A N 1
ATOM 752 C CA . ILE A 1 100 ? 0.906 -11.472 2.816 1.00 94.06 100 ILE A CA 1
ATOM 753 C C . ILE A 1 100 ? 0.217 -10.716 3.957 1.00 94.06 100 ILE A C 1
ATOM 755 O O . ILE A 1 100 ? 0.178 -11.220 5.080 1.00 94.06 100 ILE A O 1
ATOM 759 N N . THR A 1 101 ? -0.362 -9.545 3.681 1.00 90.81 101 THR A N 1
ATOM 760 C CA . THR A 1 101 ? -1.054 -8.751 4.706 1.00 90.81 101 THR A CA 1
ATOM 761 C C . THR A 1 101 ? -2.266 -9.484 5.281 1.00 90.81 101 THR A C 1
ATOM 763 O O . THR A 1 101 ? -2.443 -9.503 6.501 1.00 90.81 101 THR A O 1
ATOM 766 N N . VAL A 1 102 ? -3.068 -10.133 4.433 1.00 88.44 102 VAL A N 1
ATOM 767 C CA . VAL A 1 102 ? -4.218 -10.944 4.863 1.00 88.44 102 VAL A CA 1
ATOM 768 C C . VAL A 1 102 ? -3.753 -12.095 5.751 1.00 88.44 102 VAL A C 1
ATOM 770 O O . VAL A 1 102 ? -4.261 -12.244 6.857 1.00 88.44 102 VAL A O 1
ATOM 773 N N . SER A 1 103 ? -2.715 -12.833 5.351 1.00 92.06 103 SER A N 1
ATOM 774 C CA . SER A 1 103 ? -2.164 -13.924 6.162 1.00 92.06 103 SER A CA 1
ATOM 775 C C . SER A 1 103 ? -1.660 -13.441 7.530 1.00 92.06 103 SER A C 1
ATOM 777 O O . SER A 1 103 ? -1.870 -14.101 8.550 1.00 92.06 103 SER A O 1
ATOM 779 N N . MET A 1 104 ? -1.046 -12.253 7.592 1.00 93.88 104 MET A N 1
ATOM 780 C CA . MET A 1 104 ? -0.643 -11.635 8.861 1.00 93.88 104 MET A CA 1
ATOM 781 C C . MET A 1 104 ? -1.847 -11.300 9.752 1.00 93.88 104 MET A C 1
ATOM 783 O O . MET A 1 104 ? -1.768 -11.477 10.974 1.00 93.88 104 MET A O 1
ATOM 787 N N . ALA A 1 105 ? -2.942 -10.820 9.159 1.00 90.75 105 ALA A N 1
ATOM 788 C CA . ALA A 1 105 ? -4.186 -10.533 9.864 1.00 90.75 105 ALA A CA 1
ATOM 789 C C . ALA A 1 105 ? -4.852 -11.816 10.375 1.00 90.75 105 ALA A C 1
ATOM 791 O O . ALA A 1 105 ? -5.129 -11.926 11.570 1.00 90.75 105 ALA A O 1
ATOM 792 N N . GLU A 1 106 ? -5.018 -12.822 9.517 1.00 89.12 106 GLU A N 1
ATOM 793 C CA . GLU A 1 106 ? -5.572 -14.133 9.873 1.00 89.12 106 GLU A CA 1
ATOM 794 C C . GLU A 1 106 ? -4.790 -14.784 11.014 1.00 89.12 106 GLU A C 1
ATOM 796 O O . GLU A 1 106 ? -5.372 -15.207 12.016 1.00 89.12 106 GLU A O 1
ATOM 801 N N . HIS A 1 107 ? -3.458 -14.793 10.919 1.00 92.50 107 HIS A N 1
ATOM 802 C CA . HIS A 1 107 ? -2.606 -15.339 11.968 1.00 92.50 107 HIS A CA 1
ATOM 803 C C . HIS A 1 107 ? -2.775 -14.586 13.296 1.00 92.50 107 HIS A C 1
ATOM 805 O O . HIS A 1 107 ? -2.776 -15.192 14.369 1.00 92.50 107 HIS A O 1
ATOM 811 N N . TYR A 1 108 ? -2.932 -13.261 13.265 1.00 92.00 108 TYR A N 1
ATOM 812 C CA . TYR A 1 108 ? -3.200 -12.485 14.473 1.00 92.00 108 TYR A CA 1
ATOM 813 C C . TYR A 1 108 ? -4.569 -12.829 15.079 1.00 92.00 108 TYR A C 1
ATOM 815 O O . TYR A 1 108 ? -4.643 -13.172 16.261 1.00 92.00 108 TYR A O 1
ATOM 823 N N . PHE A 1 109 ? -5.641 -12.812 14.284 1.00 88.19 109 PHE A N 1
ATOM 824 C CA . PHE A 1 109 ? -7.004 -13.076 14.765 1.00 88.19 109 PHE A CA 1
ATOM 825 C C . PHE A 1 109 ? -7.269 -14.541 15.138 1.00 88.19 109 PHE A C 1
ATOM 827 O O . PHE A 1 109 ? -8.174 -14.816 15.932 1.00 88.19 109 PHE A O 1
ATOM 834 N N . GLY A 1 110 ? -6.474 -15.479 14.618 1.00 88.12 110 GLY A N 1
ATOM 835 C CA . GLY A 1 110 ? -6.461 -16.872 15.068 1.00 88.12 110 GLY A CA 1
ATOM 836 C C . GLY A 1 110 ? -5.902 -17.039 16.485 1.00 88.12 110 GLY A C 1
ATOM 837 O O . GLY A 1 110 ? -6.307 -17.949 17.204 1.00 88.12 110 GLY A O 1
ATOM 838 N N . ASN A 1 111 ? -5.020 -16.131 16.915 1.00 89.75 111 ASN A N 1
ATOM 839 C CA . ASN A 1 111 ? -4.345 -16.190 18.216 1.00 89.75 111 ASN A CA 1
ATOM 840 C C . ASN A 1 111 ? -4.947 -15.252 19.275 1.00 89.75 111 ASN A C 1
ATOM 842 O O . ASN A 1 111 ? -4.684 -15.414 20.469 1.00 89.75 111 ASN A O 1
ATOM 846 N N . VAL A 1 112 ? -5.748 -14.266 18.869 1.00 87.06 112 VAL A N 1
ATOM 847 C CA . VAL A 1 112 ? -6.437 -13.359 19.793 1.00 87.06 112 VAL A CA 1
ATOM 848 C C . VAL A 1 112 ? -7.775 -13.956 20.222 1.00 87.06 112 VAL A C 1
ATOM 850 O O . VAL A 1 112 ? -8.599 -14.348 19.396 1.00 87.06 112 VAL A O 1
ATOM 853 N N . LYS A 1 113 ? -8.005 -13.982 21.537 1.00 87.94 113 LYS A N 1
ATOM 854 C CA . LYS A 1 113 ? -9.293 -14.345 22.129 1.00 87.94 113 LYS A CA 1
ATOM 855 C C . LYS A 1 113 ? -10.054 -13.066 22.503 1.00 87.94 113 LYS A C 1
ATOM 857 O O . LYS A 1 113 ? -9.526 -12.314 23.328 1.00 87.94 113 LYS A O 1
ATOM 862 N N . PRO A 1 114 ? -11.224 -12.794 21.894 1.00 85.00 114 PRO A N 1
ATOM 863 C CA . PRO A 1 114 ? -12.095 -11.713 22.345 1.00 85.00 114 PRO A CA 1
ATOM 864 C C . PRO A 1 114 ? -12.676 -12.042 23.726 1.00 85.00 114 PRO A C 1
ATOM 866 O O . PRO A 1 114 ? -12.591 -13.188 24.185 1.00 85.00 114 PRO A O 1
ATOM 869 N N . LEU A 1 115 ? -13.248 -11.042 24.395 1.00 85.69 115 LEU A N 1
ATOM 870 C CA . LEU A 1 115 ? -14.086 -11.310 25.558 1.00 85.69 115 LEU A CA 1
ATOM 871 C C . LEU A 1 115 ? -15.403 -11.951 25.105 1.00 85.69 115 LEU A C 1
ATOM 873 O O . LEU A 1 115 ? -15.906 -11.691 24.015 1.00 85.69 115 LEU A O 1
ATOM 877 N N . ASP A 1 116 ? -15.969 -12.783 25.973 1.00 87.06 116 ASP A N 1
ATOM 878 C CA . ASP A 1 116 ? -17.209 -13.522 25.713 1.00 87.06 116 ASP A CA 1
ATOM 879 C C . ASP A 1 116 ? -18.475 -12.680 25.971 1.00 87.06 116 ASP A C 1
ATOM 881 O O . ASP A 1 116 ? -19.503 -13.173 26.418 1.00 87.06 116 ASP A O 1
ATOM 885 N N . ASP A 1 117 ? -18.387 -11.368 25.751 1.00 88.19 117 ASP A N 1
ATOM 886 C CA . ASP A 1 117 ? -19.504 -10.422 25.874 1.00 88.19 117 ASP A CA 1
ATOM 887 C C . ASP A 1 117 ? -20.001 -9.926 24.504 1.00 88.19 117 ASP A C 1
ATOM 889 O O . ASP A 1 117 ? -20.963 -9.164 24.433 1.00 88.19 117 ASP A O 1
ATOM 893 N N . GLY A 1 118 ? -19.347 -10.350 23.416 1.00 83.06 118 GLY A N 1
ATOM 894 C CA . GLY A 1 118 ? -19.697 -9.977 22.047 1.00 83.06 118 GLY A CA 1
ATOM 895 C C . GLY A 1 118 ? -19.389 -8.523 21.682 1.00 83.06 118 GLY A C 1
ATOM 896 O O . GLY A 1 118 ? -19.816 -8.080 20.622 1.00 83.06 118 GLY A O 1
ATOM 897 N N . LEU A 1 119 ? -18.656 -7.775 22.511 1.00 87.00 119 LEU A N 1
ATOM 898 C CA . LEU A 1 119 ? -18.427 -6.340 22.297 1.00 87.00 119 LEU A CA 1
ATOM 899 C C . LEU A 1 119 ? -17.133 -6.026 21.527 1.00 87.00 119 LEU A C 1
ATOM 901 O O . LEU A 1 119 ? -16.879 -4.862 21.231 1.00 87.00 119 LEU A O 1
ATOM 905 N N . ASP A 1 120 ? -16.300 -7.017 21.196 1.00 87.19 120 ASP A N 1
ATOM 906 C CA . ASP A 1 120 ? -15.079 -6.800 20.410 1.00 87.19 120 ASP A CA 1
ATOM 907 C C . ASP A 1 120 ? -15.370 -6.746 18.902 1.00 87.19 120 ASP A C 1
ATOM 909 O O . ASP A 1 120 ? -15.904 -7.693 18.321 1.00 87.19 120 ASP A O 1
ATOM 913 N N . VAL A 1 121 ? -14.954 -5.655 18.256 1.00 86.69 121 VAL A N 1
ATOM 914 C CA . VAL A 1 121 ? -15.186 -5.400 16.827 1.00 86.69 121 VAL A CA 1
ATOM 915 C C . VAL A 1 121 ? -13.890 -5.112 16.077 1.00 86.69 121 VAL A C 1
ATOM 917 O O . VAL A 1 121 ? -12.955 -4.510 16.614 1.00 86.69 121 VAL A O 1
ATOM 920 N N . VAL A 1 122 ? -13.835 -5.526 14.813 1.00 86.38 122 VAL A N 1
ATOM 921 C CA . VAL A 1 122 ? -12.783 -5.148 13.863 1.00 86.38 122 VAL A CA 1
ATOM 922 C C . VAL A 1 122 ? -13.387 -4.185 12.857 1.00 86.38 122 VAL A C 1
ATOM 924 O O . VAL A 1 122 ? -14.420 -4.475 12.260 1.00 86.38 122 VAL A O 1
ATOM 927 N N . LEU A 1 123 ? -12.751 -3.033 12.679 1.00 85.56 123 LEU A N 1
ATOM 928 C CA . LEU A 1 123 ? -13.181 -2.058 11.683 1.00 85.56 123 LEU A CA 1
ATOM 929 C C . LEU A 1 123 ? -12.397 -2.280 10.400 1.00 85.56 123 LEU A C 1
ATOM 931 O O . LEU A 1 123 ? -11.174 -2.419 10.453 1.00 85.56 123 LEU A O 1
ATOM 935 N N . MET A 1 124 ? -13.092 -2.311 9.271 1.00 82.06 124 MET A N 1
ATOM 936 C CA . MET A 1 124 ? -12.493 -2.481 7.956 1.00 82.06 124 MET A CA 1
ATOM 937 C C . MET A 1 124 ? -12.921 -1.338 7.039 1.00 82.06 124 MET A C 1
ATOM 939 O O . MET A 1 124 ? -14.110 -1.065 6.892 1.00 82.06 124 MET A O 1
ATOM 943 N N . ASP A 1 125 ? -11.940 -0.667 6.456 1.00 75.50 125 ASP A N 1
ATOM 944 C CA . ASP A 1 125 ? -12.113 0.347 5.420 1.00 75.50 125 ASP A CA 1
ATOM 945 C C . ASP A 1 125 ? -12.149 -0.343 4.049 1.00 75.50 125 ASP A C 1
ATOM 947 O O . ASP A 1 125 ? -11.293 -1.189 3.763 1.00 75.50 125 ASP A O 1
ATOM 951 N N . VAL A 1 126 ? -13.189 -0.076 3.259 1.00 63.91 126 VAL A N 1
ATOM 952 C CA . VAL A 1 126 ? -13.579 -0.905 2.102 1.00 63.91 126 VAL A CA 1
ATOM 953 C C . VAL A 1 126 ? -14.008 -0.029 0.924 1.00 63.91 126 VAL A C 1
ATOM 955 O O . VAL A 1 126 ? -14.883 -0.382 0.139 1.00 63.91 126 VAL A O 1
ATOM 958 N N . ASP A 1 127 ? -13.347 1.102 0.733 1.00 60.00 127 ASP A N 1
ATOM 959 C CA . ASP A 1 127 ? -13.546 1.874 -0.496 1.0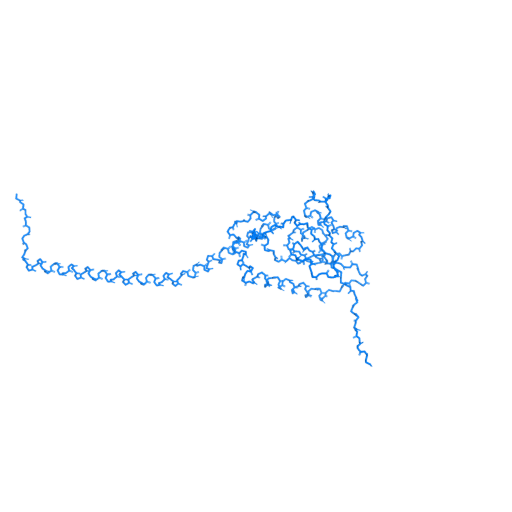0 60.00 127 ASP A CA 1
ATOM 960 C C . ASP A 1 127 ? -13.099 1.077 -1.756 1.00 60.00 127 ASP A C 1
ATOM 962 O O . ASP A 1 127 ? -13.481 1.418 -2.872 1.00 60.00 127 ASP A O 1
ATOM 966 N N . ASP A 1 128 ? -12.403 -0.063 -1.569 1.00 52.03 128 ASP A N 1
ATOM 967 C CA . ASP A 1 128 ? -11.774 -0.871 -2.628 1.00 52.03 128 ASP A CA 1
ATOM 968 C C . ASP A 1 128 ? -12.375 -2.281 -2.830 1.00 52.03 128 ASP A C 1
ATOM 970 O O . ASP A 1 128 ? -11.899 -3.019 -3.699 1.00 52.03 128 ASP A O 1
ATOM 974 N N . PHE A 1 129 ? -13.376 -2.713 -2.043 1.00 49.69 129 PHE A N 1
ATOM 975 C CA . PHE A 1 129 ? -13.998 -4.037 -2.238 1.00 49.69 129 PHE A CA 1
ATOM 976 C C . PHE A 1 129 ? -15.422 -3.924 -2.782 1.00 49.69 129 PHE A C 1
ATOM 978 O O . PHE A 1 129 ? -16.279 -3.247 -2.220 1.00 49.69 129 PHE A O 1
ATOM 985 N N . SER A 1 130 ? -15.699 -4.669 -3.854 1.00 48.91 130 SER A N 1
ATOM 986 C CA . SER A 1 130 ? -17.055 -4.872 -4.361 1.00 48.91 130 SER A CA 1
ATOM 987 C C . SER A 1 130 ? -17.931 -5.517 -3.280 1.00 48.91 130 SER A C 1
ATOM 989 O O . SER A 1 130 ? -17.568 -6.559 -2.727 1.00 48.91 130 SER A O 1
ATOM 991 N N . SER A 1 131 ? -19.102 -4.931 -3.030 1.00 46.62 131 SER A N 1
ATOM 992 C CA . SER A 1 131 ? -20.086 -5.291 -1.994 1.00 46.62 131 SER A CA 1
ATOM 993 C C . SER A 1 131 ? -20.620 -6.733 -2.031 1.00 46.62 131 SER A C 1
ATOM 995 O O . SER A 1 131 ? -21.340 -7.140 -1.123 1.00 46.62 131 SER A O 1
ATOM 997 N N . ASP A 1 132 ? -20.279 -7.523 -3.048 1.00 47.97 132 ASP A N 1
ATOM 998 C CA . ASP A 1 132 ? -20.926 -8.805 -3.354 1.00 47.97 132 ASP A CA 1
ATOM 999 C C . ASP A 1 132 ? -20.493 -9.992 -2.470 1.00 47.97 132 ASP A C 1
ATOM 1001 O O . ASP A 1 132 ? -21.040 -11.081 -2.612 1.00 47.97 132 ASP A O 1
ATOM 1005 N N . SER A 1 133 ? -19.520 -9.839 -1.562 1.00 45.47 133 SER A N 1
ATOM 1006 C CA . SER A 1 133 ? -18.956 -10.974 -0.788 1.00 45.47 133 SER A CA 1
ATOM 1007 C C . SER A 1 133 ? -19.283 -11.002 0.713 1.00 45.47 133 SER A C 1
ATOM 1009 O O . SER A 1 133 ? -18.633 -11.733 1.461 1.00 45.47 133 SER A O 1
ATOM 1011 N N . CYS A 1 134 ? -20.250 -10.218 1.198 1.00 48.94 134 CYS A N 1
ATOM 1012 C CA . CYS A 1 134 ? -20.331 -9.904 2.629 1.00 48.94 134 CYS A CA 1
ATOM 1013 C C . CYS A 1 134 ? -21.716 -10.141 3.265 1.00 48.94 134 CYS A C 1
ATOM 1015 O O . CYS A 1 134 ? -22.405 -9.195 3.628 1.00 48.94 134 CYS A O 1
ATOM 1017 N N . ASP A 1 135 ? -22.091 -11.405 3.498 1.00 43.25 135 ASP A N 1
ATOM 1018 C CA . ASP A 1 135 ? -23.405 -11.781 4.068 1.00 43.25 135 ASP A CA 1
ATOM 1019 C C . ASP A 1 135 ? -23.577 -11.515 5.585 1.00 43.25 135 ASP A C 1
ATOM 1021 O O . ASP A 1 135 ? -24.670 -11.685 6.117 1.00 43.25 135 ASP A O 1
ATOM 1025 N N . ASN A 1 136 ? -22.533 -11.096 6.314 1.00 43.84 136 ASN A N 1
ATOM 1026 C CA . ASN A 1 136 ? -22.593 -10.875 7.775 1.00 43.84 136 ASN A CA 1
ATOM 1027 C C . ASN A 1 136 ? -21.883 -9.597 8.247 1.00 43.84 136 ASN A C 1
ATOM 1029 O O . ASN A 1 136 ? -21.400 -9.535 9.379 1.00 43.84 136 ASN A O 1
ATOM 1033 N N . ILE A 1 137 ? -21.773 -8.586 7.386 1.00 51.28 137 ILE A N 1
ATOM 1034 C CA . ILE A 1 137 ? -21.038 -7.366 7.720 1.00 51.28 137 ILE A CA 1
ATOM 1035 C C . ILE A 1 137 ? -22.003 -6.203 7.929 1.00 51.28 137 ILE A C 1
ATOM 1037 O O . ILE A 1 137 ? -22.813 -5.888 7.059 1.00 51.28 137 ILE A O 1
ATOM 1041 N N . ALA A 1 138 ? -21.908 -5.548 9.087 1.00 50.69 138 ALA A N 1
ATOM 1042 C CA . ALA A 1 138 ? -22.643 -4.316 9.327 1.00 50.69 138 ALA A CA 1
ATOM 1043 C C . ALA A 1 138 ? -21.966 -3.181 8.546 1.00 50.69 138 ALA A C 1
ATOM 1045 O O . ALA A 1 138 ? -20.879 -2.720 8.904 1.00 50.69 138 ALA A O 1
ATOM 1046 N N . LEU A 1 139 ? -22.609 -2.779 7.450 1.00 52.88 139 LEU A N 1
ATOM 1047 C CA . LEU A 1 139 ? -22.208 -1.655 6.614 1.00 52.88 139 LEU A CA 1
ATOM 1048 C C . LEU A 1 139 ? -22.545 -0.343 7.320 1.00 52.88 139 LEU A C 1
ATOM 1050 O O . LEU A 1 139 ? -23.679 -0.118 7.750 1.00 52.88 139 LEU A O 1
ATOM 1054 N N . LEU A 1 140 ? -21.563 0.542 7.389 1.00 55.81 140 LEU A N 1
ATOM 1055 C CA . LEU A 1 140 ? -21.698 1.854 7.980 1.00 55.81 140 LEU A CA 1
ATOM 1056 C C . LEU A 1 140 ? -21.362 2.901 6.923 1.00 55.81 140 LEU A C 1
ATOM 1058 O O . LEU A 1 140 ? -20.201 3.216 6.668 1.00 55.81 140 LEU A O 1
ATOM 1062 N N . LEU A 1 141 ? -22.420 3.420 6.306 1.00 53.31 141 LEU A N 1
ATOM 1063 C CA . LEU A 1 141 ? -22.331 4.436 5.266 1.00 53.31 141 LEU A CA 1
ATOM 1064 C C . LEU A 1 141 ? -22.188 5.834 5.868 1.00 53.31 141 LEU A C 1
ATOM 1066 O O . LEU A 1 141 ? -22.831 6.169 6.870 1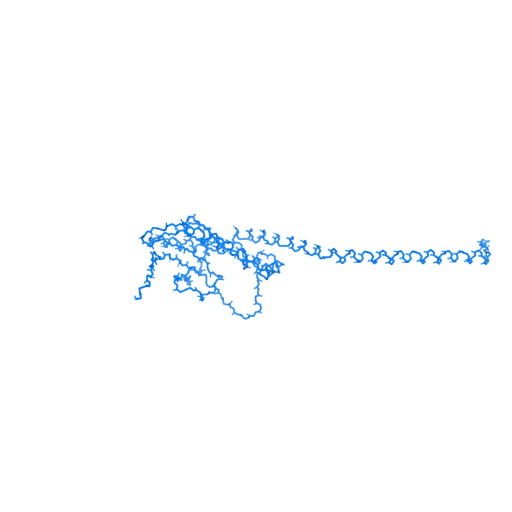.00 53.31 141 LEU A O 1
ATOM 1070 N N . ARG A 1 142 ? -21.370 6.661 5.217 1.00 56.50 142 ARG A N 1
ATOM 1071 C CA . ARG A 1 142 ? -21.263 8.095 5.486 1.00 56.50 142 ARG A CA 1
ATOM 1072 C C . ARG A 1 142 ? -22.558 8.813 5.086 1.00 56.50 142 ARG A C 1
ATOM 1074 O O . ARG A 1 142 ? -23.082 8.587 4.000 1.00 56.50 142 ARG A O 1
ATOM 1081 N N . LEU A 1 143 ? -23.089 9.664 5.968 1.00 53.81 143 LEU A N 1
ATOM 1082 C CA . LEU A 1 143 ? -24.300 10.456 5.704 1.00 53.81 143 LEU A CA 1
ATOM 1083 C C . LEU A 1 143 ? -23.961 11.761 4.966 1.00 53.81 143 LEU A C 1
ATOM 1085 O O . LEU A 1 143 ? -22.914 12.363 5.209 1.00 53.81 143 LEU A O 1
ATOM 1089 N N . ASP A 1 144 ? -24.887 12.273 4.149 1.00 53.31 144 ASP A N 1
ATOM 1090 C CA . ASP A 1 144 ? -24.684 13.496 3.350 1.00 53.31 144 ASP A CA 1
ATOM 1091 C C . ASP A 1 144 ? -24.296 14.728 4.186 1.00 53.31 144 ASP A C 1
ATOM 1093 O O . ASP A 1 144 ? -23.488 15.559 3.770 1.00 53.31 144 ASP A O 1
ATOM 1097 N N . SER A 1 145 ? -24.825 14.845 5.408 1.00 52.31 145 SER A N 1
ATOM 1098 C CA . SER A 1 145 ? -24.488 15.934 6.337 1.00 52.31 145 SER A CA 1
ATOM 1099 C C . SER A 1 145 ? -23.046 15.884 6.850 1.00 52.31 145 SER A C 1
ATOM 1101 O O . SER A 1 145 ? -22.537 16.876 7.370 1.00 52.31 145 SER A O 1
ATOM 1103 N N . GLU A 1 146 ? -22.386 14.734 6.724 1.00 55.00 146 GLU A N 1
ATOM 1104 C CA . GLU A 1 146 ? -21.020 14.488 7.180 1.00 55.00 146 GLU A CA 1
ATOM 1105 C C . GLU A 1 146 ? -20.000 14.641 6.046 1.00 55.00 146 GLU A C 1
ATOM 1107 O O . GLU A 1 146 ? -18.799 14.598 6.313 1.00 55.00 146 GLU A O 1
ATOM 1112 N N . MET A 1 147 ? -20.433 14.889 4.800 1.00 59.72 147 MET A N 1
ATOM 1113 C CA . MET A 1 147 ? -19.546 15.157 3.654 1.00 59.72 147 MET A CA 1
ATOM 1114 C C . MET A 1 147 ? -18.668 16.405 3.831 1.00 59.72 147 MET A C 1
ATOM 1116 O O . MET A 1 147 ? -17.642 16.526 3.173 1.00 59.72 147 MET A O 1
ATOM 1120 N N . GLN A 1 148 ? -19.024 17.324 4.735 1.00 62.66 148 GLN A N 1
ATOM 1121 C CA . GLN A 1 148 ? -18.197 18.507 5.022 1.00 62.66 148 GLN A CA 1
ATOM 1122 C C . GLN A 1 148 ? -16.980 18.213 5.915 1.00 62.66 148 GLN A C 1
ATOM 1124 O O . GLN A 1 148 ? -16.117 19.075 6.078 1.00 62.66 148 GLN A O 1
ATOM 1129 N N . LEU A 1 149 ? -16.907 17.025 6.521 1.00 69.94 149 LEU A N 1
ATOM 1130 C CA . LEU A 1 149 ? -15.769 16.612 7.341 1.00 69.94 149 LEU A CA 1
ATOM 1131 C C . LEU A 1 149 ? -14.626 16.093 6.461 1.00 69.94 149 LEU A C 1
ATOM 1133 O O . LEU A 1 149 ? -14.849 15.517 5.399 1.00 69.94 149 LEU A O 1
ATOM 1137 N N . SER A 1 150 ? -13.387 16.226 6.930 1.00 78.19 150 SER A N 1
ATOM 1138 C CA . SER A 1 150 ? -12.300 15.430 6.345 1.00 78.19 150 SER A CA 1
ATOM 1139 C C . SER A 1 150 ? -12.526 13.941 6.641 1.00 78.19 150 SER A C 1
ATOM 1141 O O . SER A 1 150 ? -13.022 13.605 7.720 1.00 78.19 150 SER A O 1
ATOM 1143 N N . THR A 1 151 ? -12.120 13.050 5.734 1.00 77.94 151 THR A N 1
ATOM 1144 C CA . THR A 1 151 ? -12.177 11.580 5.894 1.00 77.94 151 THR A CA 1
ATOM 1145 C C . THR A 1 151 ? -11.619 11.138 7.244 1.00 77.94 151 THR A C 1
ATOM 1147 O O . THR A 1 151 ? -12.271 10.440 8.017 1.00 77.94 151 THR A O 1
ATOM 1150 N N . ARG A 1 152 ? -10.440 11.657 7.610 1.00 80.19 152 ARG A N 1
ATOM 1151 C CA . ARG A 1 152 ? -9.794 11.373 8.898 1.00 80.19 152 ARG A CA 1
ATOM 1152 C C . ARG A 1 152 ? -10.666 11.756 10.095 1.00 80.19 152 ARG A C 1
ATOM 1154 O O . ARG A 1 152 ? -10.723 11.029 11.086 1.00 80.19 152 ARG A O 1
ATOM 1161 N N . GLU A 1 153 ? -11.312 12.918 10.036 1.00 83.31 153 GLU A N 1
ATOM 1162 C CA . GLU A 1 153 ? -12.172 13.391 11.120 1.00 83.31 153 GLU A CA 1
ATOM 1163 C C . GLU A 1 153 ? -13.467 12.582 11.209 1.00 83.31 153 GLU A C 1
ATOM 1165 O O . GLU A 1 153 ? -13.865 12.206 12.312 1.00 83.31 153 GLU A O 1
ATOM 1170 N N . TYR A 1 154 ? -14.076 12.263 10.066 1.00 82.88 154 TYR A N 1
ATOM 1171 C CA . TYR A 1 154 ? -15.233 11.376 9.983 1.00 82.88 154 TYR A CA 1
ATOM 1172 C C . TYR A 1 154 ? -14.930 10.009 10.617 1.00 82.88 154 TYR A C 1
ATOM 1174 O O . TYR A 1 154 ? -15.587 9.617 11.587 1.00 82.88 154 TYR A O 1
ATOM 1182 N N . LEU A 1 155 ? -13.863 9.340 10.168 1.00 83.56 155 LEU A N 1
ATOM 1183 C CA . LEU A 1 155 ? -13.455 8.031 10.685 1.00 83.56 155 LEU A CA 1
ATOM 1184 C C . LEU A 1 155 ? -13.122 8.096 12.180 1.00 83.56 155 LEU A C 1
ATOM 1186 O O . LEU A 1 155 ? -13.549 7.238 12.952 1.00 83.56 155 LEU A O 1
ATOM 1190 N N . SER A 1 156 ? -12.426 9.145 12.632 1.00 86.69 156 SER A N 1
ATOM 1191 C CA . SER A 1 156 ? -12.135 9.334 14.057 1.00 86.69 156 SER A CA 1
ATOM 1192 C C . SER A 1 156 ? -13.405 9.484 14.897 1.00 86.69 156 SER A C 1
ATOM 1194 O O . SER A 1 156 ? -13.498 8.872 15.962 1.00 86.69 156 SER A O 1
ATOM 1196 N N . ARG A 1 157 ? -14.378 10.290 14.450 1.00 86.50 157 ARG A N 1
ATOM 1197 C CA . ARG A 1 157 ? -15.656 10.462 15.159 1.00 86.50 157 ARG A CA 1
ATOM 1198 C C . ARG A 1 157 ? -16.435 9.159 15.199 1.00 86.50 157 ARG A C 1
ATOM 1200 O O . ARG A 1 157 ? -16.987 8.821 16.244 1.00 86.50 157 ARG A O 1
ATOM 1207 N N . ARG A 1 158 ? -16.424 8.394 14.105 1.00 84.00 158 ARG A N 1
ATOM 1208 C CA . ARG A 1 158 ? -17.153 7.130 14.058 1.00 84.00 158 ARG A CA 1
ATOM 1209 C C . ARG A 1 158 ? -16.585 6.094 15.019 1.00 84.00 158 ARG A C 1
ATOM 1211 O O . ARG A 1 158 ? -17.349 5.427 15.709 1.00 84.00 158 ARG A O 1
ATOM 1218 N N . ARG A 1 159 ? -15.257 6.016 15.140 1.00 87.56 159 ARG A N 1
ATOM 1219 C CA . ARG A 1 159 ? -14.606 5.137 16.123 1.00 87.56 159 ARG A CA 1
ATOM 1220 C C . ARG A 1 159 ? -14.945 5.513 17.563 1.00 87.56 159 ARG A C 1
ATOM 1222 O O . ARG A 1 159 ? -15.160 4.622 18.377 1.00 87.56 159 ARG A O 1
ATOM 1229 N N . ILE A 1 160 ? -15.022 6.809 17.867 1.00 89.00 160 ILE A N 1
ATOM 1230 C CA . ILE A 1 160 ? -15.436 7.285 19.193 1.00 89.00 160 ILE A CA 1
ATOM 1231 C C . ILE A 1 160 ? -16.890 6.890 19.466 1.00 89.00 160 ILE A C 1
ATOM 1233 O O . ILE A 1 160 ? -17.153 6.293 20.503 1.00 89.00 160 ILE A O 1
ATOM 1237 N N . ALA A 1 161 ? -17.803 7.123 18.519 1.00 88.12 161 ALA A N 1
ATOM 1238 C CA . ALA A 1 161 ? -19.213 6.755 18.669 1.00 88.12 161 ALA A CA 1
ATOM 1239 C C . ALA A 1 161 ? -19.400 5.247 18.926 1.00 88.12 161 ALA A C 1
ATOM 1241 O O . ALA A 1 161 ? -20.116 4.863 19.843 1.00 88.12 161 ALA A O 1
ATOM 1242 N N . ILE A 1 162 ? -18.682 4.389 18.191 1.00 84.88 162 ILE A N 1
ATOM 1243 C CA . ILE A 1 162 ? -18.698 2.929 18.400 1.00 84.88 162 ILE A CA 1
ATOM 1244 C C . ILE A 1 162 ? -18.247 2.565 19.825 1.00 84.88 162 ILE A C 1
ATOM 1246 O O . ILE A 1 162 ? -18.817 1.679 20.457 1.00 84.88 162 ILE A O 1
ATOM 1250 N N . GLN A 1 163 ? -17.242 3.259 20.364 1.00 88.75 163 GLN A N 1
ATOM 1251 C CA . GLN A 1 163 ? -16.816 3.041 21.748 1.00 88.75 163 GLN A CA 1
ATOM 1252 C C . GLN A 1 163 ? -17.816 3.571 22.779 1.00 88.75 163 GLN A C 1
ATOM 1254 O O . GLN A 1 163 ? -17.991 2.945 23.823 1.00 88.75 163 GLN A O 1
ATOM 1259 N N . GLU A 1 164 ? -18.473 4.697 22.501 1.00 89.88 164 GLU A N 1
ATOM 1260 C CA . GLU A 1 164 ? -19.536 5.252 23.349 1.00 89.88 164 GLU A CA 1
ATOM 1261 C C . GLU A 1 164 ? -20.773 4.341 23.391 1.00 89.88 164 GLU A C 1
ATOM 1263 O O . GLU A 1 164 ? -21.433 4.254 24.425 1.00 89.88 164 GLU A O 1
ATOM 1268 N N . GLU A 1 165 ? -21.031 3.591 22.317 1.00 87.88 165 GLU A N 1
ATOM 1269 C CA . GLU A 1 165 ? -22.042 2.525 22.262 1.00 87.88 165 GLU A CA 1
ATOM 1270 C C . GLU A 1 165 ? -21.650 1.270 23.074 1.00 87.88 165 GLU A C 1
ATOM 1272 O O . GLU A 1 165 ? -22.460 0.361 23.248 1.00 87.88 165 GLU A O 1
ATOM 1277 N N . GLY A 1 166 ? -20.430 1.222 23.622 1.00 87.75 166 GLY A N 1
ATOM 1278 C CA . GLY A 1 166 ? -19.942 0.145 24.487 1.00 87.75 166 GLY A CA 1
ATOM 1279 C C . GLY A 1 166 ? -19.094 -0.912 23.777 1.00 87.75 166 GLY A C 1
ATOM 1280 O O . GLY A 1 166 ? -18.594 -1.827 24.437 1.00 87.75 166 GLY A O 1
ATOM 1281 N N . PHE A 1 167 ? -18.875 -0.788 22.464 1.00 88.50 167 PHE A N 1
ATOM 1282 C CA . PHE A 1 167 ? -17.998 -1.697 21.731 1.00 88.50 167 PHE A CA 1
ATOM 1283 C C . PHE A 1 167 ? -16.517 -1.412 22.003 1.00 88.50 167 PHE A C 1
ATOM 1285 O O . PHE A 1 167 ? -16.078 -0.292 22.275 1.00 88.50 167 PHE A O 1
ATOM 1292 N N . ARG A 1 168 ? -15.697 -2.450 21.862 1.00 89.12 168 ARG A N 1
ATOM 1293 C CA . ARG A 1 168 ? -14.241 -2.373 21.922 1.00 89.12 168 ARG A CA 1
ATOM 1294 C C . ARG A 1 168 ? -13.669 -2.634 20.546 1.00 89.12 168 ARG A C 1
ATOM 1296 O O . ARG A 1 168 ? -13.723 -3.741 20.022 1.00 89.12 168 ARG A O 1
ATOM 1303 N N . ILE A 1 169 ? -13.054 -1.609 19.980 1.00 89.50 169 ILE A N 1
ATOM 1304 C CA . ILE A 1 169 ? -12.333 -1.746 18.721 1.00 89.50 169 ILE A CA 1
ATOM 1305 C C . ILE A 1 169 ? -11.059 -2.552 18.991 1.00 89.50 169 ILE A C 1
ATOM 1307 O O . ILE A 1 169 ? -10.134 -2.076 19.652 1.00 89.50 169 ILE A O 1
ATOM 1311 N N . ALA A 1 170 ? -11.023 -3.791 18.508 1.00 88.25 170 ALA A N 1
ATOM 1312 C CA . ALA A 1 170 ? -9.906 -4.711 18.686 1.00 88.25 170 ALA A CA 1
ATOM 1313 C C . ALA A 1 170 ? -8.779 -4.443 17.679 1.00 88.25 170 ALA A C 1
ATOM 1315 O O . ALA A 1 170 ? -7.598 -4.571 18.021 1.00 88.25 170 ALA A O 1
ATOM 1316 N N . SER A 1 171 ? -9.143 -4.057 16.454 1.00 90.69 171 SER A N 1
ATOM 1317 C CA . SER A 1 171 ? -8.222 -3.798 15.346 1.00 90.69 171 SER A CA 1
ATOM 1318 C C . SER A 1 171 ? -8.890 -2.941 14.273 1.00 90.69 171 SER A C 1
ATOM 1320 O O . SER A 1 171 ? -10.111 -2.989 14.117 1.00 90.69 171 SER A O 1
ATOM 1322 N N . VAL A 1 172 ? -8.076 -2.233 13.490 1.00 89.81 172 VAL A N 1
ATOM 1323 C CA . VAL A 1 172 ? -8.508 -1.557 12.257 1.00 89.81 172 VAL A CA 1
ATOM 1324 C C . VAL A 1 172 ? -7.727 -2.108 11.065 1.00 89.81 172 VAL A C 1
ATOM 1326 O O . VAL A 1 172 ? -6.514 -2.318 11.150 1.00 89.81 172 VAL A O 1
ATOM 1329 N N . ILE A 1 173 ? -8.424 -2.372 9.969 1.00 88.81 173 ILE A N 1
ATOM 1330 C CA . ILE A 1 173 ? -7.879 -2.803 8.683 1.00 88.81 173 ILE A CA 1
ATOM 1331 C C . ILE A 1 173 ? -8.260 -1.734 7.665 1.00 88.81 173 ILE A C 1
ATOM 1333 O O . ILE A 1 173 ? -9.413 -1.324 7.625 1.00 88.81 173 ILE A O 1
ATOM 1337 N N . GLY A 1 174 ? -7.320 -1.275 6.847 1.00 86.38 174 GLY A N 1
ATOM 1338 C CA . GLY A 1 174 ? -7.652 -0.299 5.814 1.00 86.38 174 GLY A CA 1
ATOM 1339 C C . GLY A 1 174 ? -6.560 -0.104 4.784 1.00 86.38 174 GLY A C 1
ATOM 1340 O O . GLY A 1 174 ? -5.404 -0.478 5.010 1.00 86.38 174 GLY A O 1
ATOM 1341 N N . SER A 1 175 ? -6.937 0.457 3.639 1.00 82.69 175 SER A N 1
ATOM 1342 C CA . SER A 1 175 ? -6.029 0.708 2.519 1.00 82.69 175 SER A CA 1
ATOM 1343 C C . SER A 1 175 ? -5.431 2.118 2.550 1.00 82.69 175 SER A C 1
ATOM 1345 O O . SER A 1 175 ? -4.413 2.341 1.902 1.00 82.69 175 SER A O 1
ATOM 1347 N N . GLN A 1 176 ? -5.965 3.038 3.357 1.00 82.25 176 GLN A N 1
ATOM 1348 C CA . GLN A 1 176 ? -5.489 4.422 3.484 1.00 82.25 176 GLN A CA 1
ATOM 1349 C C . GLN A 1 176 ? -4.959 4.744 4.897 1.00 82.25 176 GLN A C 1
ATOM 1351 O O . GLN A 1 176 ? -5.303 4.083 5.882 1.00 82.25 176 GLN A O 1
ATOM 1356 N N . MET A 1 177 ? -4.083 5.750 5.029 1.00 85.69 177 MET A N 1
ATOM 1357 C CA . MET A 1 177 ? -3.514 6.153 6.333 1.00 85.69 177 MET A CA 1
ATOM 1358 C C . MET A 1 177 ? -4.483 6.944 7.207 1.00 85.69 177 MET A C 1
ATOM 1360 O O . MET A 1 177 ? -4.392 6.919 8.438 1.00 85.69 177 MET A O 1
ATOM 1364 N N . GLU A 1 178 ? -5.465 7.579 6.595 1.00 82.88 178 GLU A N 1
ATOM 1365 C CA . GLU A 1 178 ? -6.557 8.300 7.232 1.00 82.88 178 GLU A CA 1
ATOM 1366 C C . GLU A 1 178 ? -7.377 7.364 8.132 1.00 82.88 178 GLU A C 1
ATOM 1368 O O . GLU A 1 178 ? -7.744 7.739 9.250 1.00 82.88 178 GLU A O 1
ATOM 1373 N N . ALA A 1 179 ? -7.591 6.119 7.691 1.00 83.06 179 ALA A N 1
ATOM 1374 C CA . ALA A 1 179 ? -8.275 5.085 8.462 1.00 83.06 179 ALA A CA 1
ATOM 1375 C C . ALA A 1 179 ? -7.428 4.532 9.617 1.00 83.06 179 ALA A C 1
ATOM 1377 O O . ALA A 1 179 ? -7.968 4.130 10.651 1.00 83.06 179 ALA A O 1
ATOM 1378 N N . LEU A 1 180 ? -6.099 4.543 9.471 1.00 89.06 180 LEU A N 1
ATOM 1379 C CA . LEU A 1 180 ? -5.156 3.885 10.383 1.00 89.06 180 LEU A CA 1
ATOM 1380 C C . LEU A 1 180 ? -4.445 4.842 11.349 1.00 89.06 180 LEU A C 1
ATOM 1382 O O . LEU A 1 180 ? -3.514 4.441 12.050 1.00 89.06 180 LEU A O 1
ATOM 1386 N N . THR A 1 181 ? -4.888 6.097 11.420 1.00 87.12 181 THR A N 1
ATOM 1387 C CA . THR A 1 181 ? -4.340 7.114 12.323 1.00 87.12 181 THR A CA 1
ATOM 1388 C C . THR A 1 181 ? -5.417 7.718 13.224 1.00 87.12 181 THR A C 1
ATOM 1390 O O . THR A 1 181 ? -6.614 7.688 12.935 1.00 87.12 181 THR A O 1
ATOM 1393 N N . GLY A 1 182 ? -4.989 8.276 14.359 1.00 87.12 182 GLY A N 1
ATOM 1394 C CA . GLY A 1 182 ? -5.876 8.889 15.349 1.00 87.12 182 GLY A CA 1
ATOM 1395 C C . GLY A 1 182 ? -6.240 7.957 16.511 1.00 87.12 182 GLY A C 1
ATOM 1396 O O . GLY A 1 182 ? -5.564 6.955 16.744 1.00 87.12 182 GLY A O 1
ATOM 1397 N N . PRO A 1 183 ? -7.272 8.305 17.297 1.00 86.00 183 PRO A N 1
ATOM 1398 C CA . PRO A 1 183 ? -7.664 7.527 18.463 1.00 86.00 183 PRO A CA 1
ATOM 1399 C C . PRO A 1 183 ? -8.365 6.222 18.062 1.00 86.00 183 PRO A C 1
ATOM 1401 O O . PRO A 1 183 ? -8.882 6.085 16.948 1.00 86.00 183 PRO A O 1
ATOM 1404 N N . SER A 1 184 ? -8.418 5.291 19.017 1.00 88.88 184 SER A N 1
ATOM 1405 C CA . SER A 1 184 ? -9.327 4.136 18.984 1.00 88.88 184 SER A CA 1
ATOM 1406 C C . SER A 1 184 ? -9.056 3.125 17.862 1.00 88.88 184 SER A C 1
ATOM 1408 O O . SER A 1 184 ? -9.979 2.601 17.255 1.00 88.88 184 SER A O 1
ATOM 1410 N N . LEU A 1 185 ? -7.778 2.830 17.605 1.00 89.88 185 LEU A N 1
ATOM 1411 C CA . LEU A 1 185 ? -7.326 1.904 16.550 1.00 89.88 185 LEU A CA 1
ATOM 1412 C C . LEU A 1 185 ? -7.249 0.426 16.984 1.00 89.88 185 LEU A C 1
ATOM 1414 O O . LEU A 1 185 ? -6.923 -0.453 16.188 1.00 89.88 185 LEU A O 1
ATOM 1418 N N . GLY A 1 186 ? -7.511 0.142 18.258 1.00 88.56 186 GLY A N 1
ATOM 1419 C CA . GLY A 1 186 ? -7.324 -1.185 18.835 1.00 88.56 186 GLY A CA 1
ATOM 1420 C C . GLY A 1 186 ? -5.858 -1.554 19.071 1.00 88.56 186 GLY A C 1
ATOM 1421 O O . GLY A 1 186 ? -4.979 -0.697 19.155 1.00 88.56 186 GLY A O 1
ATOM 1422 N N . LYS A 1 187 ? -5.593 -2.853 19.256 1.00 89.88 187 LYS A N 1
ATOM 1423 C CA . LYS A 1 187 ? -4.257 -3.367 19.621 1.00 89.88 187 LYS A CA 1
ATOM 1424 C C . LYS A 1 187 ? -3.323 -3.520 18.425 1.00 89.88 187 LYS A C 1
ATOM 1426 O O . LYS A 1 187 ? -2.105 -3.556 18.606 1.00 89.88 187 LYS A O 1
ATOM 1431 N N . ARG A 1 188 ? -3.877 -3.686 17.225 1.00 91.62 188 ARG A N 1
ATOM 1432 C CA . ARG A 1 188 ? -3.117 -3.861 15.989 1.00 91.62 188 ARG A CA 1
ATOM 1433 C C . ARG A 1 188 ? -3.854 -3.196 14.834 1.00 91.62 188 ARG A C 1
ATOM 1435 O O . ARG A 1 188 ? -5.075 -3.126 14.837 1.00 91.62 188 ARG A O 1
ATOM 1442 N N . ILE A 1 189 ? -3.081 -2.708 13.874 1.00 93.12 189 ILE A N 1
ATOM 1443 C CA . ILE A 1 189 ? -3.573 -2.147 12.620 1.00 93.12 189 ILE A CA 1
ATOM 1444 C C . ILE A 1 189 ? -3.019 -2.965 11.458 1.00 93.12 189 ILE A C 1
ATOM 1446 O O . ILE A 1 189 ? -1.895 -3.471 11.547 1.00 93.12 189 ILE A O 1
ATOM 1450 N N . PHE A 1 190 ? -3.786 -3.080 10.378 1.00 92.31 190 PHE A N 1
ATOM 1451 C CA . PHE A 1 190 ? -3.361 -3.752 9.152 1.00 92.31 190 PHE A CA 1
ATOM 1452 C C . PHE A 1 190 ? -3.550 -2.817 7.958 1.00 92.31 190 PHE A C 1
ATOM 1454 O O . PHE A 1 190 ? -4.675 -2.457 7.621 1.00 92.31 190 PHE A O 1
ATOM 1461 N N . LYS A 1 191 ? -2.435 -2.428 7.329 1.00 91.25 191 LYS A N 1
ATOM 1462 C CA . LYS A 1 191 ? -2.420 -1.624 6.102 1.00 91.25 191 LYS A CA 1
ATOM 1463 C C . LYS A 1 191 ? -2.469 -2.541 4.892 1.00 91.25 191 LYS A C 1
ATOM 1465 O O . LYS A 1 191 ? -1.513 -3.273 4.634 1.00 91.25 191 LYS A O 1
ATOM 1470 N N . LEU A 1 192 ? -3.571 -2.486 4.158 1.00 88.44 192 LEU A N 1
ATOM 1471 C CA . LEU A 1 192 ? -3.700 -3.148 2.869 1.00 88.44 192 LEU A CA 1
ATOM 1472 C C . LEU A 1 192 ? -2.924 -2.357 1.799 1.00 88.44 192 LEU A C 1
ATOM 1474 O O . LEU A 1 192 ? -2.828 -1.125 1.889 1.00 88.44 192 LEU A O 1
ATOM 1478 N N . PRO A 1 193 ? -2.326 -3.035 0.803 1.00 85.25 193 PRO A N 1
ATOM 1479 C CA . PRO A 1 193 ? -1.803 -2.347 -0.370 1.00 85.25 193 PRO A CA 1
ATOM 1480 C C . PRO A 1 193 ? -2.954 -1.640 -1.095 1.00 85.25 193 PRO A C 1
ATOM 1482 O O . PRO A 1 193 ? -4.035 -2.209 -1.227 1.00 85.25 193 PRO A O 1
ATOM 1485 N N . ASN A 1 194 ? -2.711 -0.417 -1.568 1.00 79.06 194 ASN A N 1
ATOM 1486 C CA . ASN A 1 194 ? -3.689 0.371 -2.310 1.00 79.06 194 ASN A CA 1
ATOM 1487 C C . ASN A 1 194 ? -3.114 0.748 -3.689 1.00 79.06 194 ASN A C 1
ATOM 1489 O O . ASN A 1 194 ? -2.087 1.429 -3.739 1.00 79.06 194 ASN A O 1
ATOM 1493 N N . PRO A 1 195 ? -3.722 0.302 -4.803 1.00 70.19 195 PRO A N 1
ATOM 1494 C CA . PRO A 1 195 ? -3.295 0.688 -6.142 1.00 70.19 195 PRO A CA 1
ATOM 1495 C C . PRO A 1 195 ? -3.873 2.039 -6.614 1.00 70.19 195 PRO A C 1
ATOM 1497 O O . PRO A 1 195 ? -3.408 2.546 -7.628 1.00 70.19 195 PRO A O 1
ATOM 1500 N N . ILE A 1 196 ? -4.840 2.632 -5.900 1.00 58.66 196 ILE A N 1
ATOM 1501 C CA . ILE A 1 196 ? -5.600 3.847 -6.282 1.00 58.66 196 ILE A CA 1
ATOM 1502 C C . ILE A 1 196 ? -4.771 5.132 -6.186 1.00 58.66 196 ILE A C 1
ATOM 1504 O O . ILE A 1 196 ? -5.150 6.173 -6.708 1.00 58.66 196 ILE A O 1
ATOM 1508 N N . TYR A 1 197 ? -3.568 5.071 -5.611 1.00 54.41 197 TYR A N 1
ATOM 1509 C CA . TYR A 1 197 ? -2.627 6.196 -5.667 1.00 54.41 197 TYR A CA 1
ATOM 1510 C C . TYR A 1 197 ? -2.117 6.524 -7.076 1.00 54.41 197 TYR A C 1
ATOM 1512 O O . TYR A 1 197 ? -1.347 7.463 -7.280 1.00 54.41 197 TYR A O 1
ATOM 1520 N N . TYR A 1 198 ? -2.537 5.724 -8.038 1.00 51.41 198 TYR A N 1
ATOM 1521 C CA . TYR A 1 198 ? -2.295 5.898 -9.439 1.00 51.41 198 TYR A CA 1
ATOM 1522 C C . TYR A 1 198 ? -3.667 6.054 -10.066 1.00 51.41 198 TYR A C 1
ATOM 1524 O O . TYR A 1 198 ? -4.518 5.181 -9.893 1.00 51.41 198 TYR A O 1
ATOM 1532 N N . ASP A 1 199 ? -3.891 7.175 -10.742 1.00 46.91 199 ASP A N 1
ATOM 1533 C CA . ASP A 1 199 ? -5.117 7.439 -11.489 1.00 46.91 199 ASP A CA 1
ATOM 1534 C C . ASP A 1 199 ? -5.145 6.492 -12.698 1.00 46.91 199 ASP A C 1
ATOM 1536 O O . ASP A 1 199 ? -4.776 6.830 -13.826 1.00 46.91 199 ASP A O 1
ATOM 1540 N N . VAL A 1 200 ? -5.428 5.220 -12.422 1.00 48.25 200 VAL A N 1
ATOM 1541 C CA . VAL A 1 200 ? -5.641 4.194 -13.428 1.00 48.25 200 VAL A CA 1
ATOM 1542 C C . VAL A 1 200 ? -7.083 4.382 -13.861 1.00 48.25 200 VAL A C 1
ATOM 1544 O O . VAL A 1 200 ? -7.966 3.633 -13.447 1.00 48.25 200 VAL A O 1
ATOM 1547 N N . GLU A 1 201 ? -7.321 5.422 -14.666 1.00 43.75 201 GLU A N 1
ATOM 1548 C CA . GLU A 1 201 ? -8.552 5.542 -15.434 1.00 43.75 201 GLU A CA 1
ATOM 1549 C C . GLU A 1 201 ? -8.736 4.222 -16.193 1.00 43.75 201 GLU A C 1
ATOM 1551 O O . GLU A 1 201 ? -8.100 3.948 -17.217 1.00 43.75 201 GLU A O 1
ATOM 1556 N N . TYR A 1 202 ? -9.624 3.373 -15.681 1.00 39.91 202 TYR A N 1
ATOM 1557 C CA . TYR A 1 202 ? -10.287 2.388 -16.506 1.00 39.91 202 TYR A CA 1
ATOM 1558 C C . TYR A 1 202 ? -11.074 3.199 -17.533 1.00 39.91 202 TYR A C 1
ATOM 1560 O O . TYR A 1 202 ? -12.154 3.714 -17.252 1.00 39.91 202 TYR A O 1
ATOM 1568 N N . HIS A 1 203 ? -10.530 3.349 -18.740 1.00 32.78 203 HIS A N 1
ATOM 1569 C CA . HIS A 1 203 ? -11.329 3.722 -19.899 1.00 32.78 203 HIS A CA 1
ATOM 1570 C C . HIS A 1 203 ? -12.337 2.597 -20.165 1.00 32.78 203 HIS A C 1
ATOM 1572 O O . HIS A 1 203 ? -12.087 1.705 -20.972 1.00 32.78 203 HIS A O 1
ATOM 1578 N N . ASN A 1 204 ? -13.443 2.619 -19.422 1.00 30.33 204 ASN A N 1
ATOM 1579 C CA . ASN A 1 204 ? -14.795 2.339 -19.878 1.00 30.33 204 ASN A CA 1
ATOM 1580 C C . ASN A 1 204 ? -15.790 2.687 -18.760 1.00 30.33 204 ASN A C 1
ATOM 1582 O O . ASN A 1 204 ? -15.837 2.027 -17.732 1.00 30.33 204 ASN A O 1
ATOM 1586 N N . GLU A 1 205 ? -16.595 3.710 -19.053 1.00 31.05 205 GLU A N 1
ATOM 1587 C CA . GLU A 1 205 ? -17.940 3.970 -18.523 1.00 31.05 205 GLU A CA 1
ATOM 1588 C C . GLU A 1 205 ? -18.088 4.256 -17.015 1.00 31.05 205 GLU A C 1
ATOM 1590 O O . GLU A 1 205 ? -18.261 3.371 -16.193 1.00 31.05 205 GLU A O 1
ATOM 1595 N N . SER A 1 206 ? -18.156 5.560 -16.709 1.00 37.88 206 SER A N 1
ATOM 1596 C CA . SER A 1 206 ? -19.024 6.181 -15.691 1.00 37.88 206 SER A CA 1
ATOM 1597 C C . SER A 1 206 ? -19.247 5.424 -14.372 1.00 37.88 206 SER A C 1
ATOM 1599 O O . SER A 1 206 ? -20.203 4.664 -14.248 1.00 37.88 206 SER A O 1
ATOM 1601 N N . THR A 1 207 ? -18.486 5.783 -13.343 1.00 29.59 207 THR A N 1
ATOM 1602 C CA . THR A 1 207 ? -18.813 5.529 -11.928 1.00 29.59 207 THR A CA 1
ATOM 1603 C C . THR A 1 207 ? -18.390 6.774 -11.150 1.00 29.59 207 THR A C 1
ATOM 1605 O O . THR A 1 207 ? -17.213 7.108 -11.099 1.00 29.59 207 THR A O 1
ATOM 1608 N N . GLU A 1 208 ? -19.305 7.709 -10.899 1.00 29.94 208 GLU A N 1
ATOM 1609 C CA . GLU A 1 208 ? -20.111 7.803 -9.672 1.00 29.94 208 GLU A CA 1
ATOM 1610 C C . GLU A 1 208 ? -19.232 7.892 -8.414 1.00 29.94 208 GLU A C 1
ATOM 1612 O O . GLU A 1 208 ? -18.452 6.997 -8.112 1.00 29.94 208 GLU A O 1
ATOM 1617 N N . TYR A 1 209 ? -19.344 9.028 -7.719 1.00 29.73 209 TYR A N 1
ATOM 1618 C CA . TYR A 1 209 ? -18.661 9.337 -6.466 1.00 29.73 209 TYR A CA 1
ATOM 1619 C C . TYR A 1 209 ? -18.790 8.159 -5.487 1.00 29.73 209 TYR A C 1
ATOM 1621 O O . TYR A 1 209 ? -19.885 7.886 -4.996 1.00 29.73 209 TYR A O 1
ATOM 1629 N N . HIS A 1 210 ? -17.687 7.467 -5.192 1.00 38.16 210 HIS A N 1
ATOM 1630 C CA . HIS A 1 210 ? -17.689 6.427 -4.169 1.00 38.16 210 HIS A CA 1
ATOM 1631 C C . HIS A 1 210 ? -17.868 7.074 -2.792 1.00 38.16 210 HIS A C 1
ATOM 1633 O O . HIS A 1 210 ? -17.012 7.809 -2.303 1.00 38.16 210 HIS A O 1
ATOM 1639 N N . ASN A 1 211 ? -19.026 6.820 -2.188 1.00 35.88 211 ASN A N 1
ATOM 1640 C CA . ASN A 1 211 ? -19.303 7.159 -0.802 1.00 35.88 211 ASN A CA 1
ATOM 1641 C C . ASN A 1 211 ? -18.391 6.321 0.105 1.00 35.88 211 ASN A C 1
ATOM 1643 O O . ASN A 1 211 ? -18.476 5.092 0.081 1.00 35.88 211 ASN A O 1
ATOM 1647 N N . GLU A 1 212 ? -17.560 6.986 0.912 1.00 47.62 212 GLU A N 1
ATOM 1648 C CA . GLU A 1 212 ? -16.686 6.332 1.895 1.00 47.62 212 GLU A CA 1
ATOM 1649 C C . GLU A 1 212 ? -17.492 5.372 2.781 1.00 47.62 212 GLU A C 1
ATOM 1651 O O . GLU A 1 212 ? -18.471 5.771 3.430 1.00 47.62 212 GLU A O 1
ATOM 1656 N N . SER A 1 213 ? -17.095 4.100 2.785 1.00 45.09 213 SER A N 1
ATOM 1657 C CA . SER A 1 213 ? -17.858 3.014 3.403 1.00 45.09 213 SER A CA 1
ATOM 1658 C C . SER A 1 213 ? -16.996 2.255 4.410 1.00 45.09 213 SER A C 1
ATOM 1660 O O . SER A 1 213 ? -16.042 1.565 4.059 1.00 45.09 213 SER A O 1
ATOM 1662 N N . THR A 1 214 ? -17.360 2.337 5.693 1.00 45.06 214 THR A N 1
ATOM 1663 C CA . THR A 1 214 ? -16.701 1.567 6.760 1.00 45.06 214 THR A CA 1
ATOM 1664 C C . THR A 1 214 ? -17.540 0.349 7.124 1.00 45.06 214 THR A C 1
ATOM 1666 O O . THR A 1 214 ? -18.750 0.439 7.316 1.00 45.06 214 THR A O 1
ATOM 1669 N N . TYR A 1 215 ? -16.895 -0.797 7.286 1.00 49.06 215 TYR A N 1
ATOM 1670 C CA . TYR A 1 215 ? -17.536 -2.063 7.610 1.00 49.06 215 TYR A CA 1
ATOM 1671 C C . TYR A 1 215 ? -17.122 -2.526 9.011 1.00 49.06 215 TYR A C 1
ATOM 1673 O O . TYR A 1 215 ? -15.946 -2.461 9.382 1.00 49.06 215 TYR A O 1
ATOM 1681 N N . ILE A 1 216 ? -18.084 -3.004 9.804 1.00 50.78 216 ILE A N 1
ATOM 1682 C CA . ILE A 1 216 ? -17.826 -3.588 11.127 1.00 50.78 216 ILE A CA 1
ATOM 1683 C C . ILE A 1 216 ? -17.897 -5.111 11.021 1.00 50.78 216 ILE A C 1
ATOM 1685 O O . ILE A 1 216 ? -18.948 -5.683 10.728 1.00 50.78 216 ILE A O 1
ATOM 1689 N N . LEU A 1 217 ? -16.774 -5.766 11.307 1.00 52.69 217 LEU A N 1
ATOM 1690 C CA . LEU A 1 217 ? -16.672 -7.213 11.440 1.00 52.69 217 LEU A CA 1
ATOM 1691 C C . LEU A 1 217 ? -16.767 -7.601 12.916 1.00 52.69 217 LEU A C 1
ATOM 1693 O O . LEU A 1 217 ? -15.916 -7.229 13.730 1.00 52.69 217 LEU A O 1
ATOM 1697 N N . GLN A 1 218 ? -17.782 -8.393 13.252 1.00 48.53 218 GLN A N 1
ATOM 1698 C CA . GLN A 1 218 ? -17.957 -8.973 14.580 1.00 48.53 218 GLN A CA 1
ATOM 1699 C C . GLN A 1 218 ? -17.680 -10.476 14.507 1.00 48.53 218 GLN A C 1
ATOM 1701 O O . GLN A 1 218 ? -18.278 -11.204 13.713 1.00 48.53 218 GLN A O 1
ATOM 1706 N N . LYS A 1 219 ? -16.741 -10.962 15.323 1.00 44.12 219 LYS A N 1
ATOM 1707 C CA . LYS A 1 219 ? -16.472 -12.400 15.426 1.00 44.12 219 LYS A CA 1
ATOM 1708 C C . LYS A 1 219 ? -17.533 -13.009 16.343 1.00 44.12 219 LYS A C 1
ATOM 1710 O O . LYS A 1 219 ? -17.403 -12.917 17.559 1.00 44.12 219 LYS A O 1
ATOM 1715 N N . ASN A 1 220 ? -18.568 -13.621 15.770 1.00 39.12 220 ASN A N 1
ATOM 1716 C CA . ASN A 1 220 ? -19.554 -14.376 16.546 1.00 39.12 220 ASN A CA 1
ATOM 1717 C C . ASN A 1 220 ? -18.865 -15.544 17.273 1.00 39.12 220 ASN A C 1
ATOM 1719 O O . ASN A 1 220 ? -18.174 -16.353 16.654 1.00 39.12 220 ASN A O 1
ATOM 1723 N N . THR A 1 221 ? -19.059 -15.641 18.588 1.00 35.19 221 THR A N 1
ATOM 1724 C CA . THR A 1 221 ? -18.477 -16.665 19.474 1.00 35.19 221 THR A CA 1
ATOM 1725 C C . THR A 1 221 ? -19.146 -18.045 19.385 1.00 35.19 221 THR A C 1
ATOM 1727 O O . THR A 1 221 ? -18.971 -18.866 20.279 1.00 35.19 221 THR A O 1
ATOM 1730 N N . GLU A 1 222 ? -19.862 -18.377 18.307 1.00 29.14 222 GLU A N 1
ATOM 1731 C CA . GLU A 1 222 ? -20.464 -19.708 18.150 1.00 29.14 222 GLU A CA 1
ATOM 1732 C C . GLU A 1 222 ? -19.744 -20.554 17.092 1.00 29.14 222 GLU A C 1
ATOM 1734 O O . GLU A 1 222 ? -20.175 -20.677 15.949 1.00 29.14 222 GLU A O 1
ATOM 1739 N N . SER A 1 223 ? -18.674 -21.238 17.503 1.00 26.75 223 SER A N 1
ATOM 1740 C CA . SER A 1 223 ? -18.325 -22.523 16.897 1.00 26.75 223 SER A CA 1
ATOM 1741 C C . SER A 1 223 ? -19.291 -23.584 17.437 1.00 26.75 223 SER A C 1
ATOM 1743 O O . SER A 1 223 ? -18.994 -24.244 18.433 1.00 26.75 223 SER A O 1
ATOM 1745 N N . LYS A 1 224 ? -20.469 -23.738 16.820 1.00 24.66 224 LYS A N 1
ATOM 1746 C CA . LYS A 1 224 ? -21.280 -24.949 17.014 1.00 24.66 224 LYS A CA 1
ATOM 1747 C C . LYS A 1 224 ? -20.781 -26.020 16.052 1.00 24.66 224 LYS A C 1
ATOM 1749 O O . LYS A 1 224 ? -21.057 -25.994 14.857 1.00 24.66 224 LYS A O 1
ATOM 1754 N N . GLU A 1 225 ? -20.002 -26.936 16.608 1.00 25.17 225 GLU A N 1
ATOM 1755 C CA . GLU A 1 225 ? -19.669 -28.231 16.030 1.00 25.17 225 GLU A CA 1
ATOM 1756 C C . GLU A 1 225 ? -20.985 -28.992 15.791 1.00 25.17 225 GLU A C 1
ATOM 1758 O O . GLU A 1 225 ? -21.648 -29.426 16.733 1.00 25.17 225 GLU A O 1
ATOM 1763 N N . TYR A 1 226 ? -21.423 -29.090 14.534 1.00 24.11 226 TYR A N 1
ATOM 1764 C CA . TYR A 1 226 ? -22.528 -29.974 14.175 1.00 24.11 226 TYR A CA 1
ATOM 1765 C C . TYR A 1 226 ? -21.993 -31.404 14.142 1.00 24.11 226 TYR A C 1
ATOM 1767 O O . TYR A 1 226 ? -21.385 -31.839 13.163 1.00 24.11 226 TYR A O 1
ATOM 1775 N N . HIS A 1 227 ? -22.220 -32.130 15.235 1.00 27.78 227 HIS A N 1
ATOM 1776 C CA . HIS A 1 227 ? -22.168 -33.584 15.233 1.00 27.78 227 HIS A CA 1
ATOM 1777 C C . HIS A 1 227 ? -23.213 -34.115 14.246 1.00 27.78 227 HIS A C 1
ATOM 1779 O O . HIS A 1 227 ? -24.405 -33.828 14.353 1.00 27.78 227 HIS A O 1
ATOM 1785 N N . HIS A 1 228 ? -22.741 -34.876 13.264 1.00 29.11 228 HIS A N 1
ATOM 1786 C CA . HIS A 1 228 ? -23.584 -35.663 12.380 1.00 29.11 228 HIS A CA 1
ATOM 1787 C C . HIS A 1 228 ? -23.980 -36.937 13.134 1.00 29.11 228 HIS A C 1
ATOM 1789 O O . HIS A 1 228 ? -23.211 -37.896 13.163 1.00 29.11 228 HIS A O 1
ATOM 1795 N N . ASP A 1 229 ? -25.157 -36.938 13.753 1.00 30.17 229 ASP A N 1
ATOM 1796 C CA . ASP A 1 229 ? -25.804 -38.179 14.174 1.00 30.17 229 ASP A CA 1
ATOM 1797 C C . ASP A 1 229 ? -26.669 -38.688 13.009 1.00 30.17 229 ASP A C 1
ATOM 1799 O O . ASP A 1 229 ? -27.494 -37.952 12.457 1.00 30.17 229 ASP A O 1
ATOM 1803 N N . ILE A 1 230 ? -26.397 -39.930 12.596 1.00 35.88 230 ILE A N 1
ATOM 1804 C CA . ILE A 1 230 ? -27.194 -40.746 11.665 1.00 35.88 230 ILE A CA 1
ATOM 1805 C C . ILE A 1 230 ? -28.183 -41.570 12.486 1.00 35.88 230 ILE A C 1
ATOM 1807 O O . ILE A 1 230 ? -27.739 -42.149 13.503 1.00 35.88 230 ILE A O 1
#